Protein AF-A0AAF0J4I4-F1 (afdb_monomer_lite)

Foldseek 3Di:
DDDDDPPPPVVVVCVVVVPDDDDDDDDDDDDDDDPPPDPPPPPPPPPPPPDPPVVVVPVPDDPVVVVVVVVVVVVVVVVVVVVVVVVVVVVVVVVVVVVVVVVVVVVVVVVVVVVVVVVVVVVVVVVVVVVVVVVPPPPPPPPPPCVVVVCLQCLLVVLLVCLVVLVLVVNVVSCVVNVVVLVVCVVVVPPCSVVSNVSSVVSNVVSD

Radius of gyration: 51.0 Å; chains: 1; bounding box: 105×47×128 Å

Sequence (208 aa):
MSPDAADSRADRLRDFYGLHAPQEEQQGQQHDESIAHHAPAAAETTQRAPQLTFAELAATRPLSEIVRLATSLSDEIRELNGDLQSLVYNHHQELVAVAETVGQMRAGIDELNESRNSLGSSFAAIEELRGSLDAIPERSQSDTEWSDVYPVVALPATLAELAEKKKGEELESTWHTFRPVLEAWDASGVRGASDILNSCRTVIDTSA

pLDDT: mean 77.1, std 18.08, range [29.22, 97.5]

Structure (mmCIF, N/CA/C/O backbone):
data_AF-A0AAF0J4I4-F1
#
_entry.id   AF-A0AAF0J4I4-F1
#
loop_
_atom_site.group_PDB
_atom_site.id
_atom_site.type_symbol
_atom_site.label_atom_id
_atom_site.label_alt_id
_atom_site.label_comp_id
_atom_site.label_asym_id
_atom_site.label_entity_id
_atom_site.label_seq_id
_atom_site.pdbx_PDB_ins_code
_atom_site.Cartn_x
_atom_site.Cartn_y
_atom_site.Cartn_z
_atom_site.occupancy
_atom_site.B_iso_or_equiv
_atom_site.auth_seq_id
_atom_site.auth_comp_id
_atom_site.auth_asym_id
_atom_site.auth_atom_id
_atom_site.pdbx_PDB_model_num
ATOM 1 N N . MET A 1 1 ? -47.203 -23.401 -8.899 1.00 36.91 1 MET A N 1
ATOM 2 C CA . MET A 1 1 ? -45.781 -23.795 -8.884 1.00 36.91 1 MET A CA 1
ATOM 3 C C . MET A 1 1 ? -44.950 -22.528 -8.813 1.00 36.91 1 MET A C 1
ATOM 5 O O . MET A 1 1 ? -44.886 -21.792 -9.784 1.00 36.91 1 MET A O 1
ATOM 9 N N . SER A 1 2 ? -44.407 -22.262 -7.633 1.00 49.00 2 SER A N 1
ATOM 10 C CA . SER A 1 2 ? -43.343 -21.295 -7.328 1.00 49.00 2 SER A CA 1
ATOM 11 C C . SER A 1 2 ? -42.472 -22.015 -6.292 1.00 49.00 2 SER A C 1
ATOM 13 O O . SER A 1 2 ? -43.058 -22.782 -5.515 1.00 49.00 2 SER A O 1
ATOM 15 N N . PRO A 1 3 ? -41.135 -21.863 -6.282 1.00 50.72 3 PRO A N 1
ATOM 16 C CA . PRO A 1 3 ? -40.523 -20.593 -5.859 1.00 50.72 3 PRO A CA 1
ATOM 17 C C . PRO A 1 3 ? -39.156 -20.272 -6.513 1.00 50.72 3 PRO A C 1
ATOM 19 O O . PRO A 1 3 ? -38.305 -21.144 -6.592 1.00 50.72 3 PRO A O 1
ATOM 22 N N . ASP A 1 4 ? -38.901 -19.020 -6.912 1.00 45.34 4 ASP A N 1
ATOM 23 C CA . ASP A 1 4 ? -37.533 -18.565 -7.241 1.00 45.34 4 ASP A CA 1
ATOM 24 C C . ASP A 1 4 ? -37.395 -17.035 -7.108 1.00 45.34 4 ASP A C 1
ATOM 26 O O . ASP A 1 4 ? -37.482 -16.281 -8.073 1.00 45.34 4 ASP A O 1
ATOM 30 N N . ALA A 1 5 ? -37.328 -16.542 -5.869 1.00 50.91 5 ALA A N 1
ATOM 31 C CA . ALA A 1 5 ? -37.133 -15.111 -5.587 1.00 50.91 5 ALA A CA 1
ATOM 32 C C . ALA A 1 5 ? -36.403 -14.848 -4.254 1.00 50.91 5 ALA A C 1
ATOM 34 O O . ALA A 1 5 ? -36.444 -13.731 -3.736 1.00 50.91 5 ALA A O 1
ATOM 35 N N . ALA A 1 6 ? -35.766 -15.869 -3.668 1.00 51.47 6 ALA A N 1
ATOM 36 C CA . ALA A 1 6 ? -35.139 -15.786 -2.346 1.00 51.47 6 ALA A CA 1
ATOM 37 C C . ALA A 1 6 ? -33.603 -15.650 -2.379 1.00 51.47 6 ALA A C 1
ATOM 39 O O . ALA A 1 6 ? -33.021 -15.352 -1.340 1.00 51.47 6 ALA A O 1
ATOM 40 N N . ASP A 1 7 ? -32.960 -15.761 -3.546 1.00 59.12 7 ASP A N 1
ATOM 41 C CA . ASP A 1 7 ? -31.490 -15.695 -3.670 1.00 59.12 7 ASP A CA 1
ATOM 42 C C . ASP A 1 7 ? -30.899 -14.271 -3.740 1.00 59.12 7 ASP A C 1
ATOM 44 O O . ASP A 1 7 ? -29.691 -14.088 -3.786 1.00 59.12 7 ASP A O 1
ATOM 48 N N . SER A 1 8 ? -31.694 -13.195 -3.703 1.00 69.56 8 SER A N 1
ATOM 49 C CA . SER A 1 8 ? -31.183 -11.875 -4.141 1.00 69.56 8 SER A CA 1
ATOM 50 C C . SER A 1 8 ? -30.791 -10.864 -3.048 1.00 69.56 8 SER A C 1
ATOM 52 O O . SER A 1 8 ? -30.468 -9.717 -3.360 1.00 69.56 8 SER A O 1
ATOM 54 N N . ARG A 1 9 ? -30.796 -11.220 -1.758 1.00 70.06 9 ARG A N 1
ATOM 55 C CA . ARG A 1 9 ? -30.409 -10.262 -0.691 1.00 70.06 9 ARG A CA 1
ATOM 56 C C . ARG A 1 9 ? -29.277 -10.744 0.197 1.00 70.06 9 ARG A C 1
ATOM 58 O O . ARG A 1 9 ? -28.425 -9.939 0.556 1.00 70.06 9 ARG A O 1
ATOM 65 N N . ALA A 1 10 ? -29.263 -12.029 0.531 1.00 72.25 10 ALA A N 1
ATOM 66 C CA . ALA A 1 10 ? -28.183 -12.609 1.314 1.00 72.25 10 ALA A CA 1
ATOM 67 C C . ALA A 1 10 ? -26.867 -12.602 0.520 1.00 72.25 10 ALA A C 1
ATOM 69 O O . ALA A 1 10 ? -25.855 -12.167 1.060 1.00 72.25 10 ALA A O 1
ATOM 70 N N . ASP A 1 11 ? -26.901 -12.958 -0.766 1.00 77.94 11 ASP A N 1
ATOM 71 C CA . ASP A 1 11 ? -25.700 -12.972 -1.612 1.00 77.94 11 ASP A CA 1
ATOM 72 C C . ASP A 1 11 ? -25.145 -11.575 -1.884 1.00 77.94 11 ASP A C 1
ATOM 74 O O . ASP A 1 11 ? -23.958 -11.348 -1.713 1.00 77.94 11 ASP A O 1
ATOM 78 N N . ARG A 1 12 ? -26.000 -10.576 -2.129 1.00 77.19 12 ARG A N 1
ATOM 79 C CA . ARG A 1 12 ? -25.537 -9.184 -2.292 1.00 77.19 12 ARG A CA 1
ATOM 80 C C . ARG A 1 12 ? -24.848 -8.629 -1.048 1.00 77.19 12 ARG A C 1
ATOM 82 O O . ARG A 1 12 ? -23.948 -7.804 -1.159 1.00 77.19 12 ARG A O 1
ATOM 89 N N . LEU A 1 13 ? -25.300 -9.043 0.137 1.00 79.25 13 LEU A N 1
ATOM 90 C CA . LEU A 1 13 ? -24.643 -8.669 1.387 1.00 79.25 13 LEU A CA 1
ATOM 91 C C . LEU A 1 13 ? -23.312 -9.412 1.537 1.00 79.25 13 LEU A C 1
ATOM 93 O O . LEU A 1 13 ? -22.336 -8.808 1.963 1.00 79.25 13 LEU A O 1
ATOM 97 N N . ARG A 1 14 ? -23.239 -10.685 1.140 1.00 78.12 14 ARG A N 1
ATOM 98 C CA . ARG A 1 14 ? -21.990 -11.464 1.146 1.00 78.12 14 ARG A CA 1
ATOM 99 C C . ARG A 1 14 ? -20.946 -10.879 0.199 1.00 78.12 14 ARG A C 1
ATOM 101 O O . ARG A 1 14 ? -19.808 -10.706 0.625 1.00 78.12 14 ARG A O 1
ATOM 108 N N . ASP A 1 15 ? -21.354 -10.476 -1.000 1.00 79.69 15 ASP A N 1
ATOM 109 C CA . ASP A 1 15 ? -20.492 -9.813 -1.981 1.00 79.69 15 ASP A CA 1
ATOM 110 C C . ASP A 1 15 ? -20.004 -8.450 -1.467 1.00 79.69 15 ASP A C 1
ATOM 112 O O . ASP A 1 15 ? -18.828 -8.116 -1.596 1.00 79.69 15 ASP A O 1
ATOM 116 N N . PHE A 1 16 ? -20.879 -7.675 -0.810 1.00 76.94 16 PHE A N 1
ATOM 117 C CA . PHE A 1 16 ? -20.519 -6.375 -0.228 1.00 76.94 16 PHE A CA 1
ATOM 118 C C . PHE A 1 16 ? -19.465 -6.489 0.884 1.00 76.94 16 PHE A C 1
ATOM 120 O O . PHE A 1 16 ? -18.628 -5.600 1.033 1.00 76.94 16 PHE A O 1
ATOM 127 N N . TYR A 1 17 ? -19.490 -7.580 1.652 1.00 81.88 17 TYR A N 1
ATOM 128 C CA . TYR A 1 17 ? -18.521 -7.851 2.717 1.00 81.88 17 TYR A CA 1
ATOM 129 C C . TYR A 1 17 ? -17.364 -8.769 2.279 1.00 81.88 17 TYR A C 1
ATOM 131 O O . TYR A 1 17 ? -16.539 -9.131 3.116 1.00 81.88 17 TYR A O 1
ATOM 139 N N . GLY A 1 18 ? -17.279 -9.146 0.995 1.00 71.81 18 GLY A N 1
ATOM 140 C CA . GLY A 1 18 ? -16.214 -10.006 0.462 1.00 71.81 18 GLY A CA 1
ATOM 141 C C . GLY A 1 18 ? -16.197 -11.429 1.036 1.00 71.81 18 GLY A C 1
ATOM 142 O O . GLY A 1 18 ? -15.168 -12.101 0.993 1.00 71.81 18 GLY A O 1
ATOM 143 N N . LEU A 1 19 ? -17.318 -11.897 1.590 1.00 74.25 19 LEU A N 1
ATOM 144 C CA . LEU A 1 19 ? -17.449 -13.208 2.227 1.00 74.25 19 LEU A CA 1
ATOM 145 C C . LEU A 1 19 ? -17.854 -14.266 1.193 1.00 74.25 19 LEU A C 1
ATOM 147 O O . LEU A 1 19 ? -18.933 -14.855 1.283 1.00 74.25 19 LEU A O 1
ATOM 151 N N . HIS A 1 20 ? -17.004 -14.516 0.197 1.00 63.94 20 HIS A N 1
ATOM 152 C CA . HIS A 1 20 ? -17.161 -15.722 -0.613 1.00 63.94 20 HIS A CA 1
ATOM 153 C C . HIS A 1 20 ? -16.716 -16.929 0.215 1.00 63.94 20 HIS A C 1
ATOM 155 O O . HIS A 1 20 ? -15.573 -17.008 0.662 1.00 63.94 20 HIS A O 1
ATOM 161 N N . ALA A 1 21 ? -17.632 -17.872 0.436 1.00 56.66 21 ALA A N 1
ATOM 162 C CA . ALA A 1 21 ? -17.268 -19.174 0.971 1.00 56.66 21 ALA A CA 1
ATOM 163 C C . ALA A 1 21 ? -16.338 -19.864 -0.045 1.00 56.66 21 ALA A C 1
ATOM 165 O O . ALA A 1 21 ? -16.720 -19.967 -1.215 1.00 56.66 21 ALA A O 1
ATOM 166 N N . PRO A 1 22 ? -15.137 -20.322 0.352 1.00 42.28 22 PRO A N 1
ATOM 167 C CA . PRO A 1 22 ? -14.299 -21.104 -0.540 1.00 42.28 22 PRO A CA 1
ATOM 168 C C . PRO A 1 22 ? -15.033 -22.410 -0.849 1.00 42.28 22 PRO A C 1
ATOM 170 O O . PRO A 1 22 ? -15.378 -23.171 0.056 1.00 42.28 22 PRO A O 1
ATOM 173 N N . GLN A 1 23 ? -15.313 -22.640 -2.133 1.00 41.66 23 GLN A N 1
ATOM 174 C CA . GLN A 1 23 ? -15.718 -23.956 -2.606 1.00 41.66 23 GLN A CA 1
ATOM 175 C C . GLN A 1 23 ? -14.624 -24.964 -2.245 1.00 41.66 23 GLN A C 1
ATOM 177 O O . GLN A 1 23 ? -13.433 -24.675 -2.335 1.00 41.66 23 GLN A O 1
ATOM 182 N N . GLU A 1 24 ? -15.066 -26.133 -1.801 1.00 41.06 24 GLU A N 1
ATOM 183 C CA . GLU A 1 24 ? -14.243 -27.276 -1.437 1.00 41.06 24 GLU A CA 1
ATOM 184 C C . GLU A 1 24 ? -13.299 -27.672 -2.585 1.00 41.06 24 GLU A C 1
ATOM 186 O O . GLU A 1 24 ? -13.699 -28.358 -3.521 1.00 41.06 24 GLU A O 1
ATOM 191 N N . GLU A 1 25 ? -12.023 -27.305 -2.475 1.00 34.50 25 GLU A N 1
ATOM 192 C CA . GLU A 1 25 ? -10.926 -28.000 -3.144 1.00 34.50 25 GLU A CA 1
ATOM 193 C C . GLU A 1 25 ? -9.928 -28.476 -2.086 1.00 34.50 25 GLU A C 1
ATOM 195 O O . GLU A 1 25 ? -9.288 -27.710 -1.365 1.00 34.50 25 GLU A O 1
ATOM 200 N N . GLN A 1 26 ? -9.844 -29.797 -1.956 1.00 39.91 26 GLN A N 1
ATOM 201 C CA . GLN A 1 26 ? -8.847 -30.490 -1.157 1.00 39.91 26 GLN A CA 1
ATOM 202 C C . GLN A 1 26 ? -7.473 -30.363 -1.829 1.00 39.91 26 GLN A C 1
ATOM 204 O O . GLN A 1 26 ? -7.297 -30.913 -2.912 1.00 39.91 26 GLN A O 1
ATOM 209 N N . GLN A 1 27 ? -6.500 -29.735 -1.156 1.00 32.47 27 GLN A N 1
ATOM 210 C CA . GLN A 1 27 ? -5.144 -30.259 -0.873 1.00 32.47 27 GLN A CA 1
ATOM 211 C C . GLN A 1 27 ? -4.183 -29.143 -0.412 1.00 32.47 27 GLN A C 1
ATOM 213 O O . GLN A 1 27 ? -4.029 -28.135 -1.087 1.00 32.47 27 GLN A O 1
ATOM 218 N N . GLY A 1 28 ? -3.454 -29.394 0.687 1.00 29.22 28 GLY A N 1
ATOM 219 C CA . GLY A 1 28 ? -2.121 -28.807 0.909 1.00 29.22 28 GLY A CA 1
ATOM 220 C C . GLY A 1 28 ? -1.961 -27.753 2.013 1.00 29.22 28 GLY A C 1
ATOM 221 O O . GLY A 1 28 ? -1.810 -26.579 1.727 1.00 29.22 28 GLY A O 1
ATOM 222 N N . GLN A 1 29 ? -1.914 -28.218 3.265 1.00 36.19 29 GLN A N 1
ATOM 223 C CA . GLN A 1 29 ? -0.993 -27.800 4.342 1.00 36.19 29 GLN A CA 1
ATOM 224 C C . GLN A 1 29 ? -0.641 -26.309 4.589 1.00 36.19 29 GLN A C 1
ATOM 226 O O . GLN A 1 29 ? 0.182 -25.718 3.904 1.00 36.19 29 GLN A O 1
ATOM 231 N N . GLN A 1 30 ? -1.122 -25.853 5.758 1.00 42.22 30 GLN A N 1
ATOM 232 C CA . GLN A 1 30 ? -0.376 -25.211 6.861 1.00 42.22 30 GLN A CA 1
ATOM 233 C C . GLN A 1 30 ? 0.292 -23.851 6.616 1.00 42.22 30 GLN A C 1
ATOM 235 O O . GLN A 1 30 ? 1.348 -23.804 6.015 1.00 42.22 30 GLN A O 1
ATOM 240 N N . HIS A 1 31 ? -0.274 -22.797 7.221 1.00 35.22 31 HIS A N 1
ATOM 241 C CA . HIS A 1 31 ? 0.389 -21.749 8.029 1.00 35.22 31 HIS A CA 1
ATOM 242 C C . HIS A 1 31 ? -0.748 -20.956 8.734 1.00 35.22 31 HIS A C 1
ATOM 244 O O . HIS A 1 31 ? -1.548 -20.307 8.069 1.00 35.22 31 HIS A O 1
ATOM 250 N N . ASP A 1 32 ? -1.072 -21.293 9.990 1.00 32.94 32 ASP A N 1
ATOM 251 C CA . ASP A 1 32 ? -0.672 -20.553 11.213 1.00 32.94 32 ASP A CA 1
ATOM 252 C C . ASP A 1 32 ? -1.435 -19.209 11.339 1.00 32.94 32 ASP A C 1
ATOM 254 O O . ASP A 1 32 ? -1.080 -18.212 10.722 1.00 32.94 32 ASP A O 1
ATOM 258 N N . GLU A 1 33 ? -2.680 -19.188 11.827 1.00 46.53 33 GLU A N 1
ATOM 259 C CA . GLU A 1 33 ? -3.096 -19.215 13.247 1.00 46.53 33 GLU A CA 1
ATOM 260 C C . GLU A 1 33 ? -2.686 -17.955 14.043 1.00 46.53 33 GLU A C 1
ATOM 262 O O . GLU A 1 33 ? -1.791 -17.994 14.872 1.00 46.53 33 GLU A O 1
ATOM 267 N N . SER A 1 34 ? -3.372 -16.818 13.822 1.00 47.22 34 SER A N 1
ATOM 268 C CA . SER A 1 34 ? -3.529 -15.763 14.851 1.00 47.22 34 SER A CA 1
ATOM 269 C C . SER A 1 34 ? -4.597 -14.711 14.497 1.00 47.22 34 SER A C 1
ATOM 271 O O . SER A 1 34 ? -4.307 -13.526 14.410 1.00 47.22 34 SER A O 1
ATOM 273 N N . ILE A 1 35 ? -5.856 -15.113 14.285 1.00 46.75 35 ILE A N 1
ATOM 274 C CA . ILE A 1 35 ? -7.017 -14.215 14.496 1.00 46.75 35 ILE A CA 1
ATOM 275 C C . ILE A 1 35 ? -8.126 -15.041 15.157 1.00 46.75 35 ILE A C 1
ATOM 277 O O . ILE A 1 35 ? -9.177 -15.315 14.589 1.00 46.75 35 ILE A O 1
ATOM 281 N N . ALA A 1 36 ? -7.845 -15.518 16.367 1.00 41.53 36 ALA A N 1
ATOM 282 C CA . ALA A 1 36 ? -8.803 -16.230 17.207 1.00 41.53 36 ALA A CA 1
ATOM 283 C C . ALA A 1 36 ? -8.730 -15.719 18.652 1.00 41.53 36 ALA A C 1
ATOM 285 O O . ALA A 1 36 ? -8.675 -16.492 19.599 1.00 41.53 36 ALA A O 1
ATOM 286 N N . HIS A 1 37 ? -8.739 -14.399 18.841 1.00 48.16 37 HIS A N 1
ATOM 287 C CA . HIS A 1 37 ? -9.028 -13.813 20.146 1.00 48.16 37 HIS A CA 1
ATOM 288 C C . HIS A 1 37 ? -10.033 -12.676 19.973 1.00 48.16 37 HIS A C 1
ATOM 290 O O . HIS A 1 37 ? -9.791 -11.751 19.206 1.00 48.16 37 HIS A O 1
ATOM 296 N N . HIS A 1 38 ? -11.133 -12.769 20.726 1.00 45.81 38 HIS A N 1
ATOM 297 C CA . HIS A 1 38 ? -12.317 -11.895 20.755 1.00 45.81 38 HIS A CA 1
ATOM 298 C C . HIS A 1 38 ? -13.496 -12.293 19.857 1.00 45.81 38 HIS A C 1
ATOM 300 O O . HIS A 1 38 ? -14.237 -11.447 19.370 1.00 45.81 38 HIS A O 1
ATOM 306 N N . ALA A 1 39 ? -13.784 -13.592 19.756 1.00 40.28 39 ALA A N 1
ATOM 307 C CA . ALA A 1 39 ? -15.191 -13.979 19.839 1.00 40.28 39 ALA A CA 1
ATOM 308 C C . ALA A 1 39 ? -15.597 -13.804 21.314 1.00 40.28 39 ALA A C 1
ATOM 310 O O . ALA A 1 39 ? -14.993 -14.475 22.158 1.00 40.28 39 ALA A O 1
ATOM 311 N N . PRO A 1 40 ? -16.533 -12.902 21.678 1.00 46.12 40 PRO A N 1
ATOM 312 C CA . PRO A 1 40 ? -17.052 -12.906 23.032 1.00 46.12 40 PRO A CA 1
ATOM 313 C C . PRO A 1 40 ? -17.680 -14.281 23.223 1.00 46.12 40 PRO A C 1
ATOM 315 O O . PRO A 1 40 ? -18.577 -14.683 22.476 1.00 46.12 40 PRO A O 1
ATOM 318 N N . ALA A 1 41 ? -17.119 -15.029 24.171 1.00 43.91 41 ALA A N 1
ATOM 319 C CA . ALA A 1 41 ? -17.688 -16.267 24.651 1.00 43.91 41 ALA A CA 1
ATOM 320 C C . ALA A 1 41 ? -19.193 -16.059 24.819 1.00 43.91 41 ALA A C 1
ATOM 322 O O . ALA A 1 41 ? -19.625 -15.015 25.312 1.00 43.91 41 ALA A O 1
ATOM 323 N N . ALA A 1 42 ? -19.943 -17.032 24.302 1.00 44.94 42 ALA A N 1
ATOM 324 C CA . ALA A 1 42 ? -21.385 -17.151 24.381 1.00 44.94 42 ALA A CA 1
ATOM 325 C C . ALA A 1 42 ? -21.944 -16.357 25.558 1.00 44.94 42 ALA A C 1
ATOM 327 O O . ALA A 1 42 ? -21.573 -16.613 26.700 1.00 44.94 42 ALA A O 1
ATOM 328 N N . ALA A 1 43 ? -22.811 -15.393 25.246 1.00 49.84 43 ALA A N 1
ATOM 329 C CA . ALA A 1 43 ? -23.593 -14.670 26.221 1.00 49.84 43 ALA A CA 1
ATOM 330 C C . ALA A 1 43 ? -24.134 -15.662 27.257 1.00 49.84 43 ALA A C 1
ATOM 332 O O . ALA A 1 43 ? -25.105 -16.382 27.006 1.00 49.84 43 ALA A O 1
ATOM 333 N N . GLU A 1 44 ? -23.512 -15.678 28.433 1.00 49.97 44 GLU A N 1
ATOM 334 C CA . GLU A 1 44 ? -24.199 -16.004 29.661 1.00 49.97 44 GLU A CA 1
ATOM 335 C C . GLU A 1 44 ? -25.284 -14.941 29.768 1.00 49.97 44 GLU A C 1
ATOM 337 O O . GLU A 1 44 ? -25.097 -13.863 30.329 1.00 49.97 44 GLU A O 1
ATOM 342 N N . THR A 1 45 ? -26.426 -15.206 29.130 1.00 52.50 45 THR A N 1
ATOM 343 C CA . THR A 1 45 ? -27.658 -14.532 29.485 1.00 52.50 45 THR A CA 1
ATOM 344 C C . THR A 1 45 ? -27.804 -14.862 30.959 1.00 52.50 45 THR A C 1
ATOM 346 O O . THR A 1 45 ? -28.101 -15.998 31.330 1.00 52.50 45 THR A O 1
ATOM 349 N N . THR A 1 46 ? -27.436 -13.912 31.817 1.00 53.53 46 THR A N 1
ATOM 350 C CA . THR A 1 46 ? -27.595 -14.047 33.254 1.00 53.53 46 THR A CA 1
ATOM 351 C C . THR A 1 46 ? -29.040 -14.461 33.437 1.00 53.53 46 THR A C 1
ATOM 353 O O . THR A 1 46 ? -29.951 -13.710 33.075 1.00 53.53 46 THR A O 1
ATOM 356 N N . GLN A 1 47 ? -29.260 -15.700 33.878 1.00 53.91 47 GLN A N 1
ATOM 357 C CA . GLN A 1 47 ? -30.570 -16.160 34.293 1.00 53.91 47 GLN A CA 1
ATOM 358 C C . GLN A 1 47 ? -31.035 -15.142 35.322 1.00 53.91 47 GLN A C 1
ATOM 360 O O . GLN A 1 47 ? -30.541 -15.105 36.449 1.00 53.91 47 GLN A O 1
ATOM 365 N N . ARG A 1 48 ? -31.916 -14.233 34.901 1.00 51.84 48 ARG A N 1
ATOM 366 C CA . ARG A 1 48 ? -32.449 -13.217 35.787 1.00 51.84 48 ARG A CA 1
ATOM 367 C C . ARG A 1 48 ? -33.350 -13.962 36.749 1.00 51.84 48 ARG A C 1
ATOM 369 O O . ARG A 1 48 ? -34.456 -14.350 36.379 1.00 51.84 48 ARG A O 1
ATOM 376 N N . ALA A 1 49 ? -32.835 -14.223 37.947 1.00 55.16 49 ALA A N 1
ATOM 377 C CA . ALA A 1 49 ? -33.614 -14.808 39.022 1.00 55.16 49 ALA A CA 1
ATOM 378 C C . ALA A 1 49 ? -34.938 -14.031 39.158 1.00 55.16 49 ALA A C 1
ATOM 380 O O . ALA A 1 49 ? -34.945 -12.810 38.943 1.00 55.16 49 ALA A O 1
ATOM 381 N N . PRO A 1 50 ? -36.059 -14.704 39.474 1.00 60.28 50 PRO A N 1
ATOM 382 C CA . PRO A 1 50 ? -37.323 -14.023 39.711 1.00 60.28 50 PRO A CA 1
ATOM 383 C C . PRO A 1 50 ? -37.116 -13.026 40.853 1.00 60.28 50 PRO A C 1
ATOM 385 O O . PRO A 1 50 ? -36.907 -13.403 42.003 1.00 60.28 50 PRO A O 1
ATOM 388 N N . GLN A 1 51 ? -37.095 -11.741 40.508 1.00 65.69 51 GLN A N 1
ATOM 389 C CA . GLN A 1 51 ? -36.959 -10.658 41.473 1.00 65.69 51 GLN A CA 1
ATOM 390 C C . GLN A 1 51 ? -38.211 -10.709 42.355 1.00 65.69 51 GLN A C 1
ATOM 392 O O . GLN A 1 51 ? -39.317 -10.592 41.820 1.00 65.69 51 GLN A O 1
ATOM 397 N N . LEU A 1 52 ? -38.059 -10.904 43.673 1.00 66.06 52 LEU A N 1
ATOM 398 C CA . LEU A 1 52 ? -39.183 -10.760 44.603 1.00 66.06 52 LEU A CA 1
ATOM 399 C C . LEU A 1 52 ? -39.862 -9.419 44.324 1.00 66.06 52 LEU A C 1
ATOM 401 O O . LEU A 1 52 ? -39.194 -8.388 44.176 1.00 66.06 52 LEU A O 1
ATOM 405 N N . THR A 1 53 ? -41.187 -9.426 44.242 1.00 77.00 53 THR A N 1
ATOM 406 C CA . THR A 1 53 ? -41.913 -8.182 43.998 1.00 77.00 53 THR A CA 1
ATOM 407 C C . THR A 1 53 ? -41.699 -7.239 45.184 1.00 77.00 53 THR A C 1
ATOM 409 O O . THR A 1 53 ? -41.609 -7.672 46.334 1.00 77.00 53 THR A O 1
ATOM 412 N N . PHE A 1 54 ? -41.611 -5.929 44.933 1.00 77.25 54 PHE A N 1
ATOM 413 C CA . PHE A 1 54 ? -41.415 -4.933 45.997 1.00 77.25 54 PHE A CA 1
ATOM 414 C C . PHE A 1 54 ? -42.451 -5.079 47.129 1.00 77.25 54 PHE A C 1
ATOM 416 O O . PHE A 1 54 ? -42.133 -4.868 48.296 1.00 77.25 54 PHE A O 1
ATOM 423 N N . ALA A 1 55 ? -43.669 -5.512 46.787 1.00 76.19 55 ALA A N 1
ATOM 424 C CA . ALA A 1 55 ? -44.737 -5.803 47.736 1.00 76.19 55 ALA A CA 1
ATOM 425 C C . ALA A 1 55 ? -44.395 -6.954 48.706 1.00 76.19 55 ALA A C 1
ATOM 427 O O . ALA A 1 55 ? -44.646 -6.830 49.902 1.00 76.19 55 ALA A O 1
ATOM 428 N N . GLU A 1 56 ? -43.782 -8.043 48.232 1.00 77.94 56 GLU A N 1
ATOM 429 C CA . GLU A 1 56 ? -43.344 -9.153 49.093 1.00 77.94 56 GLU A CA 1
ATOM 430 C C . GLU A 1 56 ? -42.145 -8.766 49.968 1.00 77.94 56 GLU A C 1
ATOM 432 O O . GLU A 1 56 ? -42.073 -9.156 51.134 1.00 77.94 56 GLU A O 1
ATOM 437 N N . LEU A 1 57 ? -41.226 -7.951 49.443 1.00 73.88 57 LEU A N 1
ATOM 438 C CA . LEU A 1 57 ? -40.089 -7.417 50.204 1.00 73.88 57 LEU A CA 1
ATOM 439 C C . LEU A 1 57 ? -40.544 -6.470 51.323 1.00 73.88 57 LEU A C 1
ATOM 441 O O . LEU A 1 57 ? -40.040 -6.554 52.442 1.00 73.88 57 LEU A O 1
ATOM 445 N N . ALA A 1 58 ? -41.528 -5.613 51.042 1.00 75.81 58 ALA A N 1
ATOM 446 C CA . ALA A 1 58 ? -42.123 -4.711 52.026 1.00 75.81 58 ALA A CA 1
ATOM 447 C C . ALA A 1 58 ? -42.932 -5.453 53.104 1.00 75.81 58 ALA A C 1
ATOM 449 O O . ALA A 1 58 ? -43.035 -4.971 54.230 1.00 75.81 58 ALA A O 1
ATOM 450 N N . ALA A 1 5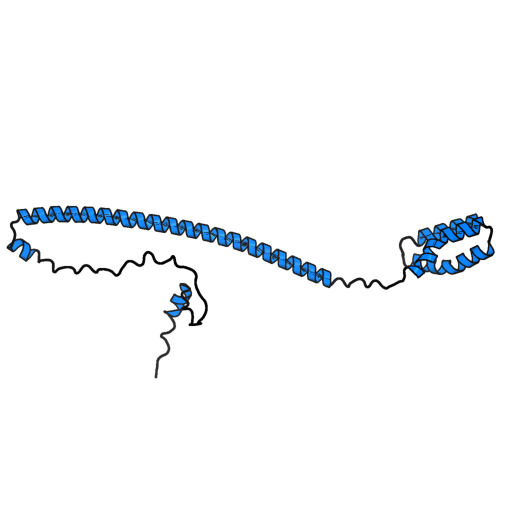9 ? -43.487 -6.625 52.780 1.00 82.19 59 ALA A N 1
ATOM 451 C CA . ALA A 1 59 ? -44.209 -7.463 53.734 1.00 82.19 59 ALA A CA 1
ATOM 452 C C . ALA A 1 59 ? -43.283 -8.300 54.638 1.00 82.19 59 ALA A C 1
ATOM 454 O O . ALA A 1 59 ? -43.673 -8.653 55.749 1.00 82.19 59 ALA A O 1
ATOM 455 N N . THR A 1 60 ? -42.074 -8.633 54.176 1.00 79.62 60 THR A N 1
ATOM 456 C CA . THR A 1 60 ? -41.162 -9.565 54.867 1.00 79.62 60 THR A CA 1
ATOM 457 C C . THR A 1 60 ? -40.022 -8.888 55.626 1.00 79.62 60 THR A C 1
ATOM 459 O O . THR A 1 60 ? -39.495 -9.494 56.561 1.00 79.62 60 THR A O 1
ATOM 462 N N . ARG A 1 61 ? -39.632 -7.655 55.270 1.00 82.56 61 ARG A N 1
ATOM 463 C CA . ARG A 1 61 ? -38.488 -6.954 55.882 1.00 82.56 61 ARG A CA 1
ATOM 464 C C . ARG A 1 61 ? -38.851 -5.599 56.495 1.00 82.56 61 ARG A C 1
ATOM 466 O O . ARG A 1 61 ? -39.713 -4.896 55.972 1.00 82.56 61 ARG A O 1
ATOM 4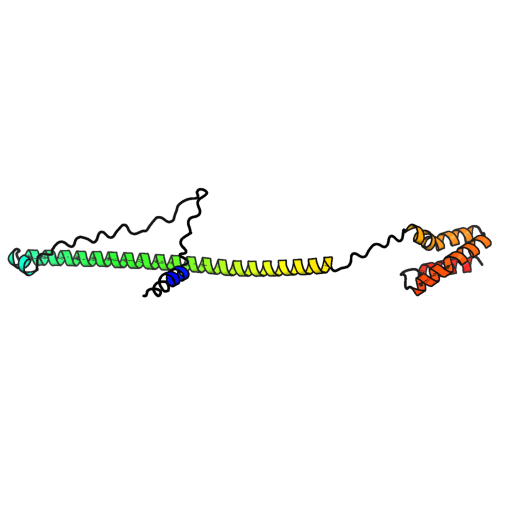73 N N . PRO A 1 62 ? -38.167 -5.184 57.580 1.00 87.31 62 PRO A N 1
ATOM 474 C CA . PRO A 1 62 ? -38.353 -3.860 58.160 1.00 87.31 62 PRO A CA 1
ATOM 475 C C . PRO A 1 62 ? -37.805 -2.762 57.234 1.00 87.31 62 PRO A C 1
ATOM 477 O O . PRO A 1 62 ? -36.806 -2.941 56.536 1.00 87.31 62 PRO A O 1
ATOM 480 N N . LEU A 1 63 ? -38.426 -1.579 57.281 1.00 85.56 63 LEU A N 1
ATOM 481 C CA . LEU A 1 63 ? -38.105 -0.430 56.421 1.00 85.56 63 LEU A CA 1
ATOM 482 C C . LEU A 1 63 ? -36.615 -0.036 56.443 1.00 85.56 63 LEU A C 1
ATOM 484 O O . LEU A 1 63 ? -36.062 0.351 55.416 1.00 85.56 63 LEU A O 1
ATOM 488 N N . SER A 1 64 ? -35.948 -0.154 57.593 1.00 86.75 64 SER A N 1
ATOM 489 C CA . SER A 1 64 ? -34.529 0.185 57.750 1.00 86.75 64 SER A CA 1
ATOM 490 C C . SER A 1 64 ? -33.596 -0.707 56.925 1.00 86.75 64 SER A C 1
ATOM 492 O O . SER A 1 64 ? -32.581 -0.223 56.425 1.00 86.75 64 SER A O 1
ATOM 494 N N . GLU A 1 65 ? -33.931 -1.986 56.747 1.00 87.31 65 GLU A N 1
ATOM 495 C CA . GLU A 1 65 ? -33.166 -2.900 55.893 1.00 87.31 65 GLU A CA 1
ATOM 496 C C . GLU A 1 65 ? -33.395 -2.606 54.414 1.00 87.31 65 GLU A C 1
ATOM 498 O O . GLU A 1 65 ? -32.443 -2.608 53.638 1.00 87.31 65 GLU A O 1
ATOM 503 N N . ILE A 1 66 ? -34.635 -2.290 54.032 1.00 88.19 66 ILE A N 1
ATOM 504 C CA . ILE A 1 66 ? -34.979 -1.944 52.648 1.00 88.19 66 ILE A CA 1
ATOM 505 C C . ILE A 1 66 ? -34.239 -0.675 52.218 1.00 88.19 66 ILE A C 1
ATOM 507 O O . ILE A 1 66 ? -33.667 -0.643 51.133 1.00 88.19 66 ILE A O 1
ATOM 511 N N . VAL A 1 67 ? -34.191 0.347 53.078 1.00 90.38 67 VAL A N 1
ATOM 512 C CA . VAL A 1 67 ? -33.460 1.589 52.786 1.00 90.38 67 VAL A CA 1
ATOM 513 C C . VAL A 1 67 ? -31.958 1.330 52.656 1.00 90.38 67 VAL A C 1
ATOM 515 O O . VAL A 1 67 ? -31.353 1.823 51.711 1.00 90.38 67 VAL A O 1
ATOM 518 N N . ARG A 1 68 ? -31.357 0.521 53.541 1.00 91.81 68 ARG A N 1
ATOM 519 C CA . ARG A 1 68 ? -29.928 0.158 53.445 1.00 91.81 68 ARG A CA 1
ATOM 520 C C . ARG A 1 68 ? -29.601 -0.623 52.173 1.00 91.81 68 ARG A C 1
ATOM 522 O O . ARG A 1 68 ? -28.570 -0.378 51.550 1.00 91.81 68 ARG A O 1
ATOM 529 N N . LEU A 1 69 ? -30.474 -1.551 51.786 1.00 89.69 69 LEU A N 1
ATOM 530 C CA . LEU A 1 69 ? -30.324 -2.312 50.549 1.00 89.69 69 LEU A CA 1
ATOM 531 C C . LEU A 1 69 ? -30.455 -1.379 49.340 1.00 89.69 69 LEU A C 1
ATOM 533 O O . LEU A 1 69 ? -29.619 -1.427 48.448 1.00 89.69 69 LEU A O 1
ATOM 537 N N . ALA A 1 70 ? -31.431 -0.468 49.347 1.00 88.19 70 ALA A N 1
ATOM 538 C CA . ALA A 1 70 ? -31.604 0.520 48.286 1.00 88.19 70 ALA A CA 1
ATOM 539 C C . ALA A 1 70 ? -30.396 1.460 48.151 1.00 88.19 70 ALA A C 1
ATOM 541 O O . ALA A 1 70 ? -29.990 1.754 47.030 1.00 88.19 70 ALA A O 1
ATOM 542 N N . THR A 1 71 ? -29.793 1.903 49.260 1.00 93.88 71 THR A N 1
ATOM 543 C CA . THR A 1 71 ? -28.566 2.712 49.206 1.00 93.88 71 THR A CA 1
ATOM 544 C C . THR A 1 71 ? -27.391 1.906 48.664 1.00 93.88 71 THR A C 1
ATOM 546 O O . THR A 1 71 ? -26.737 2.368 47.740 1.00 93.88 71 THR A O 1
ATOM 549 N N . SER A 1 72 ? -27.189 0.672 49.142 1.00 94.81 72 SER A N 1
ATOM 550 C CA . SER A 1 72 ? -26.117 -0.208 48.653 1.00 94.81 72 SER A CA 1
ATOM 551 C C . SER A 1 72 ? -26.251 -0.498 47.159 1.00 94.81 72 SER A C 1
ATOM 553 O O . SER A 1 72 ? -25.276 -0.428 46.423 1.00 94.81 72 SER A O 1
ATOM 555 N N . LEU A 1 73 ? -27.468 -0.792 46.701 1.00 93.38 73 LEU A N 1
ATOM 556 C CA . LEU A 1 73 ? -27.748 -1.087 45.300 1.00 93.38 73 LEU A CA 1
ATOM 557 C C . LEU A 1 73 ? -27.635 0.179 44.439 1.00 93.38 73 LEU A C 1
ATOM 559 O O . LEU A 1 73 ? -27.216 0.110 43.291 1.00 93.38 73 LEU A O 1
ATOM 563 N N . SER A 1 74 ? -27.958 1.354 44.988 1.00 94.94 74 SER A N 1
ATOM 564 C CA . SER A 1 74 ? -27.706 2.628 44.309 1.00 94.94 74 SER A CA 1
ATOM 565 C C . SER A 1 74 ? -26.214 2.926 44.161 1.00 94.94 74 SER A C 1
ATOM 567 O O . SER A 1 74 ? -25.840 3.556 43.171 1.00 94.94 74 SER A O 1
ATOM 569 N N . ASP A 1 75 ? -25.384 2.526 45.123 1.00 96.25 75 ASP A N 1
ATOM 570 C CA . ASP A 1 75 ? -23.931 2.675 45.035 1.00 96.25 75 ASP A CA 1
ATOM 571 C C . ASP A 1 75 ? -23.354 1.691 44.007 1.00 96.25 75 ASP A C 1
ATOM 573 O O . ASP A 1 75 ? -22.615 2.110 43.120 1.00 96.25 75 ASP A O 1
ATOM 577 N N . GLU A 1 76 ? -23.804 0.434 44.018 1.00 96.19 76 GLU A N 1
ATOM 578 C CA . GLU A 1 76 ? -23.425 -0.587 43.030 1.00 96.19 76 GLU A CA 1
ATOM 579 C C . GLU A 1 76 ? -23.846 -0.199 41.600 1.00 96.19 76 GLU A C 1
ATOM 581 O O . GLU A 1 76 ? -23.070 -0.338 40.659 1.00 96.19 76 GLU A O 1
ATOM 586 N N . ILE A 1 77 ? -25.043 0.381 41.414 1.00 95.19 77 ILE A N 1
ATOM 587 C CA . ILE A 1 77 ? -25.470 0.923 40.111 1.00 95.19 77 ILE A CA 1
ATOM 588 C C . ILE A 1 77 ? -24.532 2.045 39.647 1.00 95.19 77 ILE A C 1
ATOM 590 O O . ILE A 1 77 ? -24.245 2.150 38.454 1.00 95.19 77 ILE A O 1
ATOM 594 N N . ARG A 1 78 ? -24.080 2.913 40.559 1.00 95.62 78 ARG A N 1
ATOM 595 C CA . ARG A 1 78 ? -23.167 4.013 40.212 1.00 95.62 78 ARG A CA 1
ATOM 596 C C . ARG A 1 78 ? -21.782 3.498 39.848 1.00 95.62 78 ARG A C 1
ATOM 598 O O . ARG A 1 78 ? -21.218 4.001 38.880 1.00 95.62 78 ARG A O 1
ATOM 605 N N . GLU A 1 79 ? -21.274 2.518 40.586 1.00 96.62 79 GLU A N 1
ATOM 606 C CA . GLU A 1 79 ? -20.010 1.838 40.296 1.00 96.62 79 GLU A CA 1
ATOM 607 C C . GLU A 1 79 ? -20.071 1.151 38.928 1.00 96.62 79 GLU A C 1
ATOM 609 O O . GLU A 1 79 ? -19.287 1.488 38.044 1.00 96.62 79 GLU A O 1
ATOM 614 N N . LEU A 1 80 ? -21.103 0.334 38.685 1.00 96.88 80 LEU A N 1
ATOM 615 C CA . LEU A 1 80 ? -21.311 -0.341 37.403 1.00 96.88 80 LEU A CA 1
ATOM 616 C C . LEU A 1 80 ? -21.460 0.648 36.238 1.00 96.88 80 LEU A C 1
ATOM 618 O O . LEU A 1 80 ? -20.982 0.400 35.132 1.00 96.88 80 LEU A O 1
ATOM 622 N N . ASN A 1 81 ? -22.119 1.788 36.463 1.00 96.25 81 ASN A N 1
ATOM 623 C CA . ASN A 1 81 ? -22.205 2.840 35.455 1.00 96.25 81 ASN A CA 1
ATOM 624 C C . ASN A 1 81 ? -20.838 3.497 35.191 1.00 96.25 81 ASN A C 1
ATOM 626 O O . ASN A 1 81 ? -20.550 3.844 34.047 1.00 96.25 81 ASN A O 1
ATOM 630 N N . GLY A 1 82 ? -20.001 3.659 36.219 1.00 96.50 82 GLY A N 1
ATOM 631 C CA . GLY A 1 82 ? -18.616 4.109 36.072 1.00 96.50 82 GLY A CA 1
ATOM 632 C C . GLY A 1 82 ? -17.787 3.135 35.236 1.00 96.50 82 GLY A C 1
ATOM 633 O O . GLY A 1 82 ? -17.140 3.554 34.275 1.00 96.50 82 GLY A O 1
ATOM 634 N N . ASP A 1 83 ? -17.887 1.839 35.531 1.00 94.94 83 ASP A N 1
ATOM 635 C CA . ASP A 1 83 ? -17.206 0.779 34.784 1.00 94.94 83 ASP A CA 1
ATOM 636 C C . ASP A 1 83 ? -17.667 0.721 33.327 1.00 94.94 83 ASP A C 1
ATOM 638 O O . ASP A 1 83 ? -16.845 0.637 32.415 1.00 94.94 83 ASP A O 1
ATOM 642 N N . LEU A 1 84 ? -18.976 0.841 33.082 1.00 95.62 84 LEU A N 1
ATOM 643 C CA . LEU A 1 84 ? -19.528 0.852 31.729 1.00 95.62 84 LEU A CA 1
ATOM 644 C C . LEU A 1 84 ? -19.049 2.071 30.939 1.00 95.62 84 LEU A C 1
ATOM 646 O O . LEU A 1 84 ? -18.666 1.935 29.778 1.00 95.62 84 LEU A O 1
ATOM 650 N N . GLN A 1 85 ? -19.038 3.257 31.551 1.00 95.94 85 GLN A N 1
ATOM 651 C CA . GLN A 1 85 ? -18.506 4.453 30.898 1.00 95.94 85 GLN A CA 1
ATOM 652 C C . GLN A 1 85 ? -17.009 4.321 30.606 1.00 95.94 85 GLN A C 1
ATOM 654 O O . GLN A 1 85 ? -16.577 4.687 29.513 1.00 95.94 85 GLN A O 1
ATOM 659 N N . SER A 1 86 ? -16.238 3.758 31.538 1.00 95.25 86 SER A N 1
ATOM 660 C CA . SER A 1 86 ? -14.810 3.484 31.357 1.00 95.25 86 SER A CA 1
ATOM 661 C C . SER A 1 86 ? -14.563 2.504 30.207 1.00 95.25 86 SER A C 1
ATOM 663 O O . SER A 1 86 ? -13.756 2.779 29.319 1.00 95.25 86 SER A O 1
ATOM 665 N N . LEU A 1 87 ? -15.321 1.403 30.155 1.00 95.94 87 LEU A N 1
ATOM 666 C CA . LEU A 1 87 ? -15.216 0.392 29.105 1.00 95.94 87 LEU A CA 1
ATOM 667 C C . LEU A 1 87 ? -15.594 0.952 27.733 1.00 95.94 87 LEU A C 1
ATOM 669 O O . LEU A 1 87 ? -14.859 0.755 26.767 1.00 95.94 87 LEU A O 1
ATOM 673 N N . VAL A 1 88 ? -16.720 1.665 27.641 1.00 96.50 88 VAL A N 1
ATOM 674 C CA . VAL A 1 88 ? -17.168 2.293 26.390 1.00 96.50 88 VAL A CA 1
ATOM 675 C C . VAL A 1 88 ? -16.141 3.307 25.909 1.00 96.50 88 VAL A C 1
ATOM 677 O O . VAL A 1 88 ? -15.831 3.335 24.720 1.00 96.50 88 VAL A O 1
ATOM 680 N N . TYR A 1 89 ? -15.592 4.121 26.814 1.00 96.62 89 TYR A N 1
ATOM 681 C CA . TYR A 1 89 ? -14.579 5.099 26.448 1.00 96.62 89 TYR A CA 1
ATOM 682 C C . TYR A 1 89 ? -13.295 4.423 25.967 1.00 96.62 89 TYR A C 1
ATOM 684 O O . TYR A 1 89 ? -12.805 4.774 24.896 1.00 96.62 89 TYR A O 1
ATOM 692 N N . ASN A 1 90 ? -12.784 3.428 26.702 1.00 95.25 90 ASN A N 1
ATOM 693 C CA . ASN A 1 90 ? -11.581 2.705 26.298 1.00 95.25 90 ASN A CA 1
ATOM 694 C C . ASN A 1 90 ? -11.776 2.038 24.932 1.00 95.25 90 ASN A C 1
ATOM 696 O O . ASN A 1 90 ? -10.997 2.263 24.010 1.00 95.25 90 ASN A O 1
ATOM 700 N N . HIS A 1 91 ? -12.880 1.311 24.763 1.00 94.75 91 HIS A N 1
ATOM 701 C CA . HIS A 1 91 ? -13.149 0.619 23.513 1.00 94.75 91 HIS A CA 1
ATOM 702 C C . HIS A 1 91 ? -13.357 1.586 22.344 1.00 94.75 91 HIS A C 1
ATOM 704 O O . HIS A 1 91 ? -12.855 1.349 21.251 1.00 94.75 91 HIS A O 1
ATOM 710 N N . HIS A 1 92 ? -14.049 2.710 22.551 1.00 96.44 92 HIS A N 1
ATOM 711 C CA . HIS A 1 92 ? -14.213 3.709 21.498 1.00 96.44 92 HIS A CA 1
ATOM 712 C C . HIS A 1 92 ? -12.869 4.329 21.098 1.00 96.44 92 HIS A C 1
ATOM 714 O O . HIS A 1 92 ? -12.621 4.527 19.911 1.00 96.44 92 HIS A O 1
ATOM 720 N N . GLN A 1 93 ? -11.994 4.630 22.058 1.00 95.38 93 GLN A N 1
ATOM 721 C CA . GLN A 1 93 ? -10.664 5.163 21.755 1.00 95.38 93 GLN A CA 1
ATOM 722 C C . GLN A 1 93 ? -9.796 4.131 21.024 1.00 95.38 93 GLN A C 1
ATOM 724 O O . GLN A 1 93 ? -9.144 4.481 20.042 1.00 95.38 93 GLN A O 1
ATOM 729 N N . GLU A 1 94 ? -9.845 2.859 21.424 1.00 96.19 94 GLU A N 1
ATOM 730 C CA . GLU A 1 94 ? -9.179 1.764 20.706 1.00 96.19 94 GLU A CA 1
ATOM 731 C C . GLU A 1 94 ? -9.708 1.621 19.271 1.00 96.19 94 GLU A C 1
ATOM 733 O O . GLU A 1 94 ? -8.918 1.561 18.331 1.00 96.19 94 GLU A O 1
ATOM 738 N N . LEU A 1 95 ? -11.030 1.632 19.071 1.00 96.31 95 LEU A N 1
ATOM 739 C CA . LEU A 1 95 ? -11.639 1.564 17.738 1.00 96.31 95 LEU A CA 1
ATOM 740 C C . LEU A 1 95 ? -11.230 2.747 16.858 1.00 96.31 95 LEU A C 1
ATOM 742 O O . LEU A 1 95 ? -10.953 2.559 15.674 1.00 96.31 95 LEU A O 1
ATOM 746 N N . VAL A 1 96 ? -11.169 3.955 17.423 1.00 94.88 96 VAL A N 1
ATOM 747 C CA . VAL A 1 96 ? -10.699 5.150 16.710 1.00 94.88 96 VAL A CA 1
ATOM 748 C C . VAL A 1 96 ? -9.226 5.006 16.327 1.00 94.88 96 VAL A C 1
ATOM 750 O O . VAL A 1 96 ? -8.884 5.257 15.174 1.00 94.88 96 VAL A O 1
ATOM 753 N N . ALA A 1 97 ? -8.369 4.541 17.238 1.00 96.62 97 ALA A N 1
ATOM 754 C CA . ALA A 1 97 ? -6.947 4.331 16.961 1.00 96.62 97 ALA A CA 1
ATOM 755 C C . ALA A 1 97 ? -6.712 3.257 15.882 1.00 96.62 97 ALA A C 1
ATOM 757 O O . ALA A 1 97 ? -5.874 3.424 14.988 1.00 96.62 97 ALA A O 1
ATOM 758 N N . VAL A 1 98 ? -7.482 2.164 15.919 1.00 97.50 98 VAL A N 1
ATOM 759 C CA . VAL A 1 98 ? -7.452 1.127 14.877 1.00 97.50 98 VAL A CA 1
ATOM 760 C C . VAL A 1 98 ? -7.933 1.696 13.545 1.00 97.50 98 VAL A C 1
ATOM 762 O O . VAL A 1 98 ? -7.284 1.477 12.523 1.00 97.50 98 VAL A O 1
ATOM 765 N N . ALA A 1 99 ? -9.025 2.463 13.535 1.00 95.75 99 ALA A N 1
ATOM 766 C CA . ALA A 1 99 ? -9.537 3.093 12.321 1.00 95.75 99 ALA A CA 1
ATOM 767 C C . ALA A 1 99 ? -8.528 4.078 11.708 1.00 95.75 99 ALA A C 1
ATOM 769 O O . ALA A 1 99 ? -8.354 4.091 10.489 1.00 95.75 99 ALA A O 1
ATOM 770 N N . GLU A 1 100 ? -7.823 4.856 12.532 1.00 95.62 100 GLU A N 1
ATOM 771 C CA . GLU A 1 100 ? -6.753 5.748 12.079 1.00 95.62 100 GLU A CA 1
ATOM 772 C C . GLU A 1 100 ? -5.593 4.959 11.461 1.00 95.62 100 GLU A C 1
ATOM 774 O O . GLU A 1 100 ? -5.141 5.282 10.361 1.00 95.62 100 GLU A O 1
ATOM 779 N N . THR A 1 101 ? -5.171 3.872 12.111 1.00 96.38 101 THR A N 1
ATOM 780 C CA . THR A 1 101 ? -4.116 2.988 11.595 1.00 96.38 101 THR A CA 1
ATOM 781 C C . THR A 1 101 ? -4.515 2.363 10.253 1.00 96.38 101 THR A C 1
ATOM 783 O O . THR A 1 101 ? -3.728 2.376 9.309 1.00 96.38 101 THR A O 1
ATOM 786 N N . VAL A 1 102 ? -5.752 1.873 10.118 1.00 95.56 102 VAL A N 1
ATOM 787 C CA . VAL A 1 102 ? -6.286 1.357 8.843 1.00 95.56 102 VAL A CA 1
ATOM 788 C C . VAL A 1 102 ? -6.319 2.456 7.776 1.00 95.56 102 VAL A C 1
ATOM 790 O O . VAL A 1 102 ? -6.002 2.196 6.614 1.00 95.56 102 VAL A O 1
ATOM 793 N N . GLY A 1 103 ? -6.648 3.692 8.159 1.00 96.38 103 GLY A N 1
ATOM 794 C CA . GLY A 1 103 ? -6.575 4.857 7.279 1.00 96.38 103 GLY A CA 1
ATOM 795 C C . GLY A 1 103 ? -5.157 5.120 6.764 1.00 96.38 103 GLY A C 1
ATOM 796 O O . GLY A 1 103 ? -4.968 5.287 5.559 1.00 96.38 103 GLY A O 1
ATOM 797 N N . GLN A 1 104 ? -4.156 5.088 7.649 1.00 95.44 104 GLN A N 1
ATOM 798 C CA . GLN A 1 104 ? -2.742 5.242 7.283 1.00 95.44 104 GLN A CA 1
ATOM 799 C C . GLN A 1 104 ? -2.265 4.105 6.370 1.00 95.44 104 GLN A C 1
ATOM 801 O O . GLN A 1 104 ? -1.619 4.362 5.355 1.00 95.44 104 GLN A O 1
ATOM 806 N N . MET A 1 105 ? -2.632 2.856 6.676 1.00 95.06 105 MET A N 1
ATOM 807 C CA . MET A 1 105 ? -2.317 1.705 5.822 1.00 95.06 105 MET A CA 1
ATOM 808 C C . MET A 1 105 ? -2.936 1.850 4.430 1.00 95.06 105 MET A C 1
ATOM 810 O O . MET A 1 105 ? -2.271 1.583 3.432 1.00 95.06 105 MET A O 1
ATOM 814 N N . ARG A 1 106 ? -4.187 2.314 4.344 1.00 95.62 106 ARG A N 1
ATOM 815 C CA . ARG A 1 106 ? -4.864 2.541 3.064 1.00 95.62 106 ARG A CA 1
ATOM 816 C C . ARG A 1 106 ? -4.186 3.633 2.241 1.00 95.62 106 ARG A C 1
ATOM 818 O O . ARG A 1 106 ? -3.947 3.413 1.061 1.00 95.62 106 ARG A O 1
ATOM 825 N N . ALA A 1 107 ? -3.829 4.757 2.860 1.00 94.50 107 ALA A N 1
ATOM 826 C CA . ALA A 1 107 ? -3.094 5.820 2.180 1.00 94.50 107 ALA A CA 1
ATOM 827 C C . ALA A 1 107 ? -1.747 5.317 1.628 1.00 94.50 107 ALA A C 1
ATOM 829 O O . ALA A 1 107 ? -1.411 5.601 0.481 1.00 94.50 107 ALA A O 1
ATOM 830 N N . GLY A 1 108 ? -1.019 4.500 2.400 1.00 94.12 108 GLY A N 1
ATOM 831 C CA . GLY A 1 108 ? 0.215 3.863 1.929 1.00 94.12 108 GLY A CA 1
ATOM 832 C C . GLY A 1 108 ? -0.006 2.881 0.770 1.00 94.12 108 GLY A C 1
ATOM 833 O O . GLY A 1 108 ? 0.809 2.819 -0.148 1.00 94.12 108 GLY A O 1
ATOM 834 N N . ILE A 1 109 ? -1.117 2.135 0.767 1.00 95.44 109 ILE A N 1
ATOM 835 C CA . ILE A 1 109 ? -1.497 1.260 -0.358 1.00 95.44 109 ILE A CA 1
ATOM 836 C C . ILE A 1 109 ? -1.817 2.085 -1.609 1.00 95.44 109 ILE A C 1
ATOM 838 O O . ILE A 1 109 ? -1.411 1.696 -2.705 1.00 95.44 109 ILE A O 1
ATOM 842 N N . ASP A 1 110 ? -2.513 3.211 -1.462 1.00 94.00 110 ASP A N 1
ATOM 843 C CA . ASP A 1 110 ? -2.858 4.091 -2.580 1.00 94.00 110 ASP A CA 1
ATOM 844 C C . ASP A 1 110 ? -1.593 4.709 -3.214 1.00 94.00 110 ASP A C 1
ATOM 846 O O . ASP A 1 110 ? -1.447 4.678 -4.438 1.00 94.00 110 ASP A O 1
ATOM 850 N N . GLU A 1 111 ? -0.630 5.160 -2.401 1.00 94.38 111 GLU A N 1
ATOM 851 C CA . GLU A 1 111 ? 0.685 5.634 -2.871 1.00 94.38 111 GLU A CA 1
ATOM 852 C C . GLU A 1 111 ? 1.468 4.522 -3.591 1.00 94.38 111 GLU A C 1
ATOM 854 O O . GLU A 1 111 ? 2.013 4.713 -4.685 1.00 94.38 111 GLU A O 1
ATOM 859 N N . LEU A 1 112 ? 1.476 3.312 -3.025 1.00 94.25 112 LEU A N 1
ATOM 860 C CA . LEU A 1 112 ? 2.122 2.169 -3.659 1.00 94.25 112 LEU A CA 1
ATOM 861 C C . LEU A 1 112 ? 1.456 1.821 -5.000 1.00 94.25 112 LEU A C 1
ATOM 863 O O . LEU A 1 112 ? 2.149 1.471 -5.958 1.00 94.25 112 LEU A O 1
ATOM 867 N N . ASN A 1 113 ? 0.134 1.949 -5.103 1.00 94.69 113 ASN A N 1
ATOM 868 C CA . ASN A 1 113 ? -0.599 1.711 -6.342 1.00 94.69 113 ASN A CA 1
ATOM 869 C C . ASN A 1 113 ? -0.261 2.757 -7.418 1.00 94.69 113 ASN A C 1
ATOM 871 O O . ASN A 1 113 ? -0.083 2.404 -8.585 1.00 94.69 113 ASN A O 1
ATOM 875 N N . GLU A 1 114 ? -0.088 4.025 -7.039 1.00 94.44 114 GLU A N 1
ATOM 876 C CA . GLU A 1 114 ? 0.417 5.062 -7.945 1.00 94.44 114 GLU A CA 1
ATOM 877 C C . GLU A 1 114 ? 1.824 4.721 -8.459 1.00 94.44 114 GLU A C 1
ATOM 879 O O . GLU A 1 114 ? 2.065 4.737 -9.672 1.00 94.44 114 GLU A O 1
ATOM 884 N N . SER A 1 115 ? 2.729 4.299 -7.568 1.00 93.06 115 SER A N 1
ATOM 885 C CA . SER A 1 115 ? 4.075 3.859 -7.961 1.00 93.06 115 SER A CA 1
ATOM 886 C C . SER A 1 115 ? 4.039 2.657 -8.918 1.00 93.06 115 SER A C 1
ATOM 888 O O . SER A 1 115 ? 4.774 2.625 -9.908 1.00 93.06 115 SER A O 1
ATOM 890 N N . ARG A 1 116 ? 3.126 1.703 -8.687 1.00 95.25 116 ARG A N 1
ATOM 891 C CA . ARG A 1 116 ? 2.913 0.532 -9.547 1.00 95.25 116 ARG A CA 1
ATOM 892 C C . ARG A 1 116 ? 2.414 0.938 -10.931 1.00 95.25 116 ARG A C 1
ATO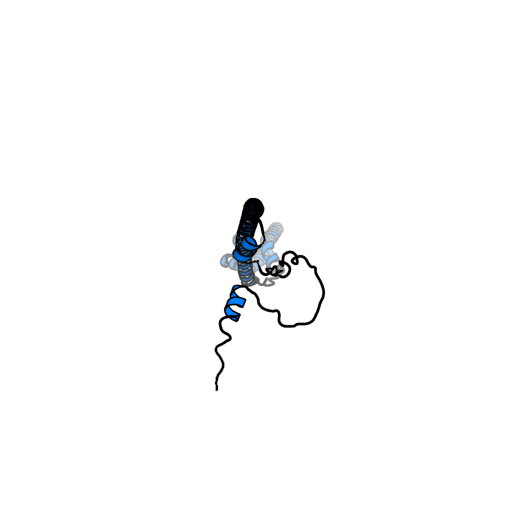M 894 O O . ARG A 1 116 ? 2.898 0.398 -11.922 1.00 95.25 116 ARG A O 1
ATOM 901 N N . ASN A 1 117 ? 1.483 1.886 -11.010 1.00 94.94 117 ASN A N 1
ATOM 902 C CA . ASN A 1 117 ? 0.970 2.399 -12.281 1.00 94.94 117 ASN A CA 1
ATOM 903 C C . ASN A 1 117 ? 2.058 3.145 -13.066 1.00 94.94 117 ASN A C 1
ATOM 905 O O . ASN A 1 117 ? 2.178 2.956 -14.277 1.00 94.94 117 ASN A O 1
ATOM 909 N N . SER A 1 118 ? 2.890 3.932 -12.378 1.00 94.69 118 SER A N 1
ATOM 910 C CA . SER A 1 118 ? 4.061 4.589 -12.972 1.00 94.69 118 SER A CA 1
ATOM 911 C C . SER A 1 118 ? 5.053 3.571 -13.547 1.00 94.69 118 SER A C 1
ATOM 913 O O . SER A 1 118 ? 5.451 3.677 -14.709 1.00 94.69 118 SER A O 1
ATOM 915 N N . LEU A 1 119 ? 5.378 2.523 -12.781 1.00 94.62 119 LEU A N 1
ATOM 916 C CA . LEU A 1 119 ? 6.229 1.426 -13.249 1.00 94.62 119 LEU A CA 1
ATOM 917 C C . LEU A 1 119 ? 5.599 0.675 -14.434 1.00 94.62 119 LEU A C 1
ATOM 919 O O . LEU A 1 119 ? 6.285 0.319 -15.384 1.00 94.62 119 LEU A O 1
ATOM 923 N N . GLY A 1 120 ? 4.285 0.444 -14.405 1.00 95.38 120 GLY A N 1
ATOM 924 C CA . GLY A 1 120 ? 3.559 -0.175 -15.514 1.00 95.38 120 GLY A CA 1
ATOM 925 C C . GLY A 1 120 ? 3.640 0.652 -16.800 1.00 95.38 120 GLY A C 1
ATOM 926 O O . GLY A 1 120 ? 3.877 0.098 -17.871 1.00 95.38 120 GLY A O 1
ATOM 927 N N . SER A 1 121 ? 3.516 1.977 -16.687 1.00 95.25 121 SER A N 1
ATOM 928 C CA . SER A 1 121 ? 3.680 2.908 -17.809 1.00 95.25 121 SER A CA 1
ATOM 929 C C . SER A 1 121 ? 5.108 2.893 -18.364 1.00 95.25 121 SER A C 1
ATOM 931 O O . SER A 1 121 ? 5.298 2.843 -19.579 1.00 95.25 121 SER A O 1
ATOM 933 N N . SER A 1 122 ? 6.129 2.859 -17.499 1.00 96.00 122 SER A N 1
ATOM 934 C CA . SER A 1 122 ? 7.521 2.780 -17.955 1.00 96.00 122 SER A CA 1
ATOM 935 C C . SER A 1 122 ? 7.837 1.447 -18.638 1.00 96.00 122 SER A C 1
ATOM 937 O O . SER A 1 122 ? 8.497 1.446 -19.674 1.00 96.00 122 SER A O 1
ATOM 939 N N . PHE A 1 123 ? 7.314 0.323 -18.136 1.00 94.94 123 PHE A N 1
ATOM 940 C CA . PHE A 1 123 ? 7.423 -0.970 -18.817 1.00 94.94 123 PHE A CA 1
ATOM 941 C C . PHE A 1 123 ? 6.717 -0.976 -20.175 1.00 94.94 123 PHE A C 1
ATOM 943 O O . PHE A 1 123 ? 7.280 -1.487 -21.141 1.00 94.94 123 PHE A O 1
ATOM 950 N N . ALA A 1 124 ? 5.528 -0.378 -20.278 1.00 94.88 124 ALA A N 1
ATOM 951 C CA . ALA A 1 124 ? 4.833 -0.240 -21.557 1.00 94.88 124 ALA A CA 1
ATOM 952 C C . ALA A 1 124 ? 5.651 0.590 -22.563 1.00 94.88 124 ALA A C 1
ATOM 954 O O . ALA A 1 124 ? 5.782 0.190 -23.717 1.00 94.88 124 ALA A O 1
ATOM 955 N N . ALA A 1 125 ? 6.270 1.687 -22.114 1.00 93.44 125 ALA A N 1
ATOM 956 C CA . ALA A 1 125 ? 7.159 2.498 -22.947 1.00 93.44 125 ALA A CA 1
ATOM 957 C C . ALA A 1 125 ? 8.420 1.731 -23.391 1.00 93.44 125 ALA A C 1
ATOM 959 O O . ALA A 1 125 ? 8.878 1.893 -24.522 1.00 93.44 125 ALA A O 1
ATOM 960 N N . ILE A 1 126 ? 8.980 0.875 -22.528 1.00 92.75 126 ILE A N 1
ATOM 961 C CA . ILE A 1 126 ? 10.111 0.003 -22.884 1.00 92.75 126 ILE A CA 1
ATOM 962 C C . ILE A 1 126 ? 9.694 -1.017 -23.949 1.00 92.75 126 ILE A C 1
ATOM 964 O O . ILE A 1 126 ? 10.448 -1.234 -24.897 1.00 92.75 126 ILE A O 1
ATOM 968 N N . GLU A 1 127 ? 8.509 -1.619 -23.831 1.00 93.31 127 GLU A N 1
ATOM 969 C CA . GLU A 1 127 ? 8.023 -2.583 -24.826 1.00 93.31 127 GLU A CA 1
ATOM 970 C C . GLU A 1 127 ? 7.724 -1.909 -26.172 1.00 93.31 127 GLU A C 1
ATOM 972 O O . GLU A 1 127 ? 8.055 -2.459 -27.221 1.00 93.31 127 GLU A O 1
ATOM 977 N N . GLU A 1 128 ? 7.185 -0.688 -26.165 1.00 91.81 128 GLU A N 1
ATOM 978 C CA . GLU A 1 128 ? 7.020 0.116 -27.381 1.00 91.81 128 GLU A CA 1
ATOM 979 C C . GLU A 1 128 ? 8.373 0.420 -28.041 1.00 91.81 128 GLU A C 1
ATOM 981 O O . GLU A 1 128 ? 8.535 0.243 -29.251 1.00 91.81 128 GLU A O 1
ATOM 986 N N . LEU A 1 129 ? 9.376 0.819 -27.251 1.00 92.12 129 LEU A N 1
ATOM 987 C CA . LEU A 1 129 ? 10.724 1.077 -27.755 1.00 92.12 129 LEU A CA 1
ATOM 988 C C . LEU A 1 129 ? 11.365 -0.194 -28.327 1.00 92.12 129 LEU A C 1
ATOM 990 O O . LEU A 1 129 ? 12.014 -0.139 -29.371 1.00 92.12 129 LEU A O 1
ATOM 994 N N . ARG A 1 130 ? 11.165 -1.340 -27.672 1.00 90.44 130 ARG A N 1
ATOM 995 C CA . ARG A 1 130 ? 11.628 -2.645 -28.152 1.00 90.44 130 ARG A CA 1
ATOM 996 C C . ARG A 1 130 ? 10.959 -3.022 -29.472 1.00 90.44 130 ARG A C 1
ATOM 998 O O . ARG A 1 130 ? 11.659 -3.407 -30.402 1.00 90.44 130 ARG A O 1
ATOM 1005 N N . GLY A 1 131 ? 9.643 -2.847 -29.581 1.00 87.56 131 GLY A N 1
ATOM 1006 C CA . GLY A 1 131 ? 8.914 -3.056 -30.833 1.00 87.56 131 GLY A CA 1
ATOM 1007 C C . GLY A 1 131 ? 9.393 -2.126 -31.953 1.00 87.56 131 GLY A C 1
ATOM 1008 O O . GLY A 1 131 ? 9.519 -2.556 -33.096 1.00 87.56 131 GLY A O 1
ATOM 1009 N N . SER A 1 132 ? 9.727 -0.875 -31.627 1.00 84.94 132 SER A N 1
ATOM 1010 C CA . SER A 1 132 ? 10.345 0.068 -32.567 1.00 84.94 132 SER A 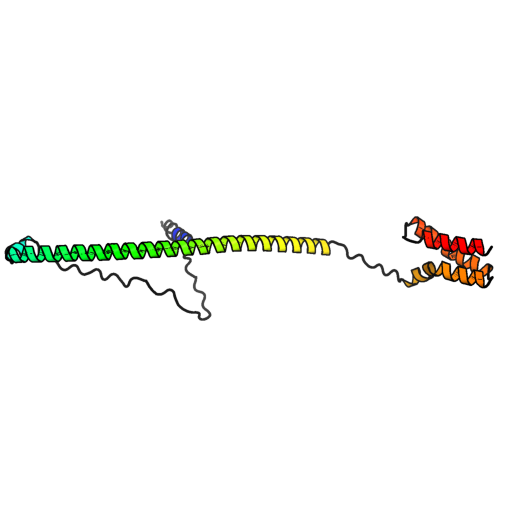CA 1
ATOM 1011 C C . SER A 1 132 ? 11.736 -0.392 -33.015 1.00 84.94 132 SER A C 1
ATOM 1013 O O . SER A 1 132 ? 12.051 -0.301 -34.198 1.00 84.94 132 SER A O 1
ATOM 1015 N N . LEU A 1 133 ? 12.547 -0.941 -32.104 1.00 80.94 133 LEU A N 1
ATOM 1016 C CA . LEU A 1 133 ? 13.878 -1.465 -32.415 1.00 80.94 133 LEU A CA 1
ATOM 1017 C C . LEU A 1 133 ? 13.817 -2.711 -33.314 1.00 80.94 133 LEU A C 1
ATOM 1019 O O . LEU A 1 133 ? 14.572 -2.779 -34.277 1.00 80.94 133 LEU A O 1
ATOM 1023 N N . ASP A 1 134 ? 12.891 -3.638 -33.052 1.00 78.25 134 ASP A N 1
ATOM 1024 C CA . ASP A 1 134 ? 12.636 -4.803 -33.919 1.00 78.25 134 ASP A CA 1
ATOM 1025 C C . ASP A 1 134 ? 12.063 -4.387 -35.291 1.00 78.25 134 ASP A C 1
ATOM 1027 O O . ASP A 1 134 ? 12.251 -5.080 -36.290 1.00 78.25 134 ASP A O 1
ATOM 1031 N N . ALA A 1 135 ? 11.369 -3.245 -35.361 1.00 70.44 135 ALA A N 1
ATOM 1032 C CA . ALA A 1 135 ? 10.855 -2.679 -36.607 1.00 70.44 135 ALA A CA 1
ATOM 1033 C C . ALA A 1 135 ? 11.910 -1.903 -37.413 1.00 70.44 135 ALA A C 1
ATOM 1035 O O . ALA A 1 135 ? 11.654 -1.573 -38.576 1.00 70.44 135 ALA A O 1
ATOM 1036 N N . ILE A 1 136 ? 13.089 -1.617 -36.844 1.00 69.44 136 ILE A N 1
ATOM 1037 C CA . ILE A 1 136 ? 14.236 -1.187 -37.643 1.00 69.44 136 ILE A CA 1
ATOM 1038 C C . ILE A 1 136 ? 14.648 -2.422 -38.441 1.00 69.44 136 ILE A C 1
ATOM 1040 O O . ILE A 1 136 ? 15.112 -3.387 -37.834 1.00 69.44 136 ILE A O 1
ATOM 1044 N N . PRO A 1 137 ? 14.490 -2.436 -39.781 1.00 62.84 137 PRO A N 1
ATOM 1045 C CA . PRO A 1 137 ? 14.999 -3.550 -40.558 1.00 62.84 137 PRO A CA 1
ATOM 1046 C C . PRO A 1 137 ? 16.482 -3.649 -40.231 1.00 62.84 137 PRO A C 1
ATOM 1048 O O . PRO A 1 137 ? 17.206 -2.661 -40.408 1.00 62.84 137 PRO A O 1
ATOM 1051 N N . GLU A 1 138 ? 16.921 -4.805 -39.715 1.00 55.44 138 GLU A N 1
ATOM 1052 C CA . GLU A 1 138 ? 18.341 -5.111 -39.640 1.00 55.44 138 GLU A CA 1
ATOM 1053 C C . GLU A 1 138 ? 18.901 -4.715 -40.992 1.00 55.44 138 GLU A C 1
ATOM 1055 O O . GLU A 1 138 ? 18.465 -5.215 -42.034 1.00 55.44 138 GLU A O 1
ATOM 1060 N N . ARG A 1 139 ? 19.774 -3.705 -40.984 1.00 54.78 139 ARG A N 1
ATOM 1061 C CA . ARG A 1 139 ? 20.476 -3.283 -42.178 1.00 54.78 139 ARG A CA 1
ATOM 1062 C C . ARG A 1 139 ? 21.280 -4.505 -42.542 1.00 54.78 139 ARG A C 1
ATOM 1064 O O . ARG A 1 139 ? 22.336 -4.713 -41.952 1.00 54.78 139 ARG A O 1
ATOM 1071 N N . SER A 1 140 ? 20.724 -5.328 -43.432 1.00 50.91 140 SER A N 1
ATOM 1072 C CA . SER A 1 140 ? 21.392 -6.470 -44.014 1.00 50.91 140 SER A CA 1
ATOM 1073 C C . SER A 1 140 ? 22.730 -5.905 -44.424 1.00 50.91 140 SER A C 1
ATOM 1075 O O . SER A 1 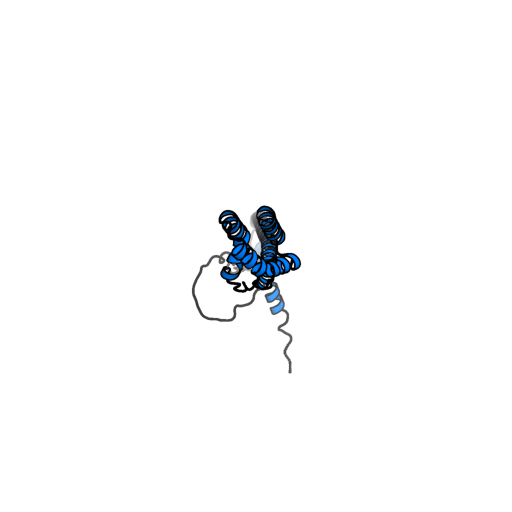140 ? 22.788 -5.021 -45.287 1.00 50.91 140 SER A O 1
ATOM 1077 N N . GLN A 1 141 ? 23.771 -6.301 -43.697 1.00 54.06 141 GLN A N 1
ATOM 1078 C CA . GLN A 1 141 ? 25.125 -6.171 -44.167 1.00 54.06 141 GLN A CA 1
ATOM 1079 C C . GLN A 1 141 ? 25.069 -6.947 -45.471 1.00 54.06 141 GLN A C 1
ATOM 1081 O O . GLN A 1 141 ? 25.097 -8.171 -45.484 1.00 54.06 141 GLN A O 1
ATOM 1086 N N . SER A 1 142 ? 24.801 -6.242 -46.570 1.00 52.38 142 SER A N 1
ATOM 1087 C CA . SER A 1 142 ? 25.161 -6.746 -47.868 1.00 52.38 142 SER A CA 1
ATOM 1088 C C . SER A 1 142 ? 26.636 -7.031 -47.688 1.00 52.38 142 SER A C 1
ATOM 1090 O O . SER A 1 142 ? 27.394 -6.095 -47.415 1.00 52.38 142 SER A O 1
ATOM 1092 N N . ASP A 1 143 ? 26.993 -8.310 -47.719 1.00 51.16 143 ASP A N 1
ATOM 1093 C CA . ASP A 1 143 ? 28.352 -8.803 -47.872 1.00 51.16 143 ASP A CA 1
ATOM 1094 C C . ASP A 1 143 ? 28.906 -8.244 -49.193 1.00 51.16 143 ASP A C 1
ATOM 1096 O O . ASP A 1 143 ? 29.132 -8.947 -50.169 1.00 51.16 143 ASP A O 1
ATOM 1100 N N . THR A 1 144 ? 29.076 -6.927 -49.281 1.00 58.00 144 THR A N 1
ATOM 1101 C CA . THR A 1 144 ? 30.116 -6.341 -50.101 1.00 58.00 144 THR A CA 1
ATOM 1102 C C . THR A 1 144 ? 31.385 -6.717 -49.373 1.00 58.00 144 THR A C 1
ATOM 1104 O O . THR A 1 144 ? 31.764 -6.071 -48.392 1.00 58.00 144 THR A O 1
ATOM 1107 N N . GLU A 1 145 ? 31.975 -7.832 -49.800 1.00 61.81 145 GLU A N 1
ATOM 1108 C CA . GLU A 1 145 ? 33.311 -8.231 -49.403 1.00 61.81 145 GLU A CA 1
ATOM 1109 C C . GLU A 1 145 ? 34.210 -6.995 -49.541 1.00 61.81 145 GLU A C 1
ATOM 1111 O O . GLU A 1 145 ? 34.436 -6.476 -50.633 1.00 61.81 145 GLU A O 1
ATOM 1116 N N . TRP A 1 146 ? 34.719 -6.485 -48.416 1.00 62.19 146 TRP A N 1
ATOM 1117 C CA . TRP A 1 146 ? 35.607 -5.314 -48.364 1.00 62.19 146 TRP A CA 1
ATOM 1118 C C . TRP A 1 146 ? 36.859 -5.458 -49.256 1.00 62.19 146 TRP A C 1
ATOM 1120 O O . TRP A 1 146 ? 37.563 -4.478 -49.504 1.00 62.19 146 TRP A O 1
ATOM 1130 N N . SER A 1 147 ? 37.108 -6.672 -49.761 1.00 66.06 147 SER A N 1
ATOM 1131 C CA . SER A 1 147 ? 38.102 -7.018 -50.775 1.00 66.06 147 SER A CA 1
ATOM 1132 C C . SER A 1 147 ? 37.953 -6.204 -52.065 1.00 66.06 147 SER A C 1
ATOM 1134 O O . SER A 1 147 ? 38.963 -5.758 -52.606 1.00 66.06 147 SER A O 1
ATOM 1136 N N . ASP A 1 148 ? 36.728 -5.931 -52.522 1.00 70.25 148 ASP A N 1
ATOM 1137 C CA . ASP A 1 148 ? 36.503 -5.211 -53.787 1.00 70.25 148 ASP A CA 1
ATOM 1138 C C . ASP A 1 148 ? 36.725 -3.695 -53.657 1.00 70.25 148 ASP A C 1
ATOM 1140 O O . ASP A 1 148 ? 37.034 -3.001 -54.627 1.00 70.25 148 ASP A O 1
ATOM 1144 N N . VAL A 1 149 ? 36.615 -3.170 -52.435 1.00 76.12 149 VAL A N 1
ATOM 1145 C CA . VAL A 1 149 ? 36.748 -1.736 -52.129 1.00 76.12 149 VAL A CA 1
ATOM 1146 C C . VAL A 1 149 ? 38.208 -1.354 -51.863 1.00 76.12 149 VAL A C 1
ATOM 1148 O O . VAL A 1 149 ? 38.629 -0.238 -52.174 1.00 76.12 149 VAL A O 1
ATOM 1151 N N . TYR A 1 150 ? 39.009 -2.285 -51.335 1.00 78.56 150 TYR A N 1
ATOM 1152 C CA . TYR A 1 150 ? 40.422 -2.073 -51.017 1.00 78.56 150 TYR A CA 1
ATOM 1153 C C . TYR A 1 150 ? 41.282 -1.537 -52.184 1.00 78.56 150 TYR A C 1
ATOM 1155 O O . TYR A 1 150 ? 41.982 -0.541 -51.974 1.00 78.56 150 TYR A O 1
ATOM 1163 N N . PRO A 1 151 ? 41.238 -2.102 -53.412 1.00 77.19 151 PRO A N 1
ATOM 1164 C CA . PRO A 1 151 ? 42.068 -1.610 -54.515 1.00 77.19 151 PRO A CA 1
ATOM 1165 C C . PRO A 1 151 ? 41.724 -0.173 -54.932 1.00 77.19 151 PRO A C 1
ATOM 1167 O O . PRO A 1 151 ? 42.607 0.568 -55.356 1.00 77.19 151 PRO A O 1
ATOM 1170 N N . VAL A 1 152 ? 40.469 0.255 -54.758 1.00 79.00 152 VAL A N 1
ATOM 1171 C CA . VAL A 1 152 ? 40.025 1.617 -55.100 1.00 79.00 152 VAL A CA 1
ATOM 1172 C C . VAL A 1 152 ? 40.533 2.640 -54.079 1.00 79.00 152 VAL A C 1
ATOM 1174 O O . VAL A 1 152 ? 40.922 3.747 -54.447 1.00 79.00 152 VAL A O 1
ATOM 1177 N N . VAL A 1 153 ? 40.587 2.270 -52.797 1.00 81.19 153 VAL A N 1
ATOM 1178 C CA . VAL A 1 153 ? 41.091 3.146 -51.724 1.00 81.19 153 VAL A CA 1
ATOM 1179 C C . VAL A 1 153 ? 42.621 3.237 -51.736 1.00 81.19 153 VAL A C 1
ATOM 1181 O O . VAL A 1 153 ? 43.177 4.289 -51.426 1.00 81.19 153 VAL A O 1
ATOM 1184 N N . ALA A 1 154 ? 43.313 2.164 -52.128 1.00 81.94 154 ALA A N 1
ATOM 1185 C CA . ALA A 1 154 ? 44.772 2.143 -52.245 1.00 81.94 154 ALA A CA 1
ATOM 1186 C C . ALA A 1 154 ? 45.303 2.832 -53.521 1.00 81.94 154 ALA A C 1
ATOM 1188 O O . ALA A 1 154 ? 46.511 3.063 -53.631 1.00 81.94 154 ALA A O 1
ATOM 1189 N N . LEU A 1 155 ? 44.422 3.203 -54.462 1.00 82.69 155 LEU A N 1
ATOM 1190 C CA . LEU A 1 155 ? 44.784 3.779 -55.760 1.00 82.69 155 LEU A CA 1
ATOM 1191 C C . LEU A 1 155 ? 45.765 4.967 -55.668 1.00 82.69 155 LEU A C 1
ATOM 1193 O O . LEU A 1 155 ? 46.793 4.915 -56.348 1.00 82.69 155 LEU A O 1
ATOM 1197 N N . PRO A 1 156 ? 45.554 5.993 -54.814 1.00 83.19 156 PRO A N 1
ATOM 1198 C CA . PRO A 1 156 ? 46.452 7.149 -54.753 1.00 83.19 156 PRO A CA 1
ATOM 1199 C C . PRO A 1 156 ? 47.892 6.772 -54.384 1.00 83.19 156 PRO A C 1
ATOM 1201 O O . PRO A 1 156 ? 48.839 7.330 -54.934 1.00 83.19 156 PRO A O 1
ATOM 1204 N N . ALA A 1 157 ? 48.064 5.799 -53.483 1.00 82.94 157 ALA A N 1
ATOM 1205 C CA . ALA A 1 157 ? 49.380 5.325 -53.065 1.00 82.94 157 ALA A CA 1
ATOM 1206 C C . ALA A 1 157 ? 50.067 4.527 -54.184 1.00 82.94 157 ALA A C 1
ATOM 1208 O O . ALA A 1 157 ? 51.249 4.736 -54.452 1.00 82.94 157 ALA A O 1
ATOM 1209 N N . THR A 1 158 ? 49.317 3.670 -54.886 1.00 82.25 158 THR A N 1
ATOM 1210 C CA . THR A 1 158 ? 49.857 2.899 -56.019 1.00 82.25 158 THR A CA 1
ATOM 1211 C C . THR A 1 158 ? 50.247 3.788 -57.204 1.00 82.25 158 THR A C 1
ATOM 1213 O O . THR A 1 158 ? 51.291 3.567 -57.815 1.00 82.25 158 THR A O 1
ATOM 1216 N N . LEU A 1 159 ? 49.470 4.840 -57.496 1.00 81.00 159 LEU A N 1
ATOM 1217 C CA . LEU A 1 159 ? 49.794 5.806 -58.550 1.00 81.00 159 LEU A CA 1
ATOM 1218 C C . LEU A 1 159 ? 51.024 6.645 -58.182 1.00 81.00 159 LEU A C 1
ATOM 1220 O O . LEU A 1 159 ? 51.872 6.884 -59.038 1.00 81.00 159 LEU A O 1
ATOM 1224 N N . ALA A 1 160 ? 51.170 7.039 -56.913 1.00 82.69 160 ALA A N 1
ATOM 1225 C CA . ALA A 1 160 ? 52.357 7.757 -56.448 1.00 82.69 160 ALA A CA 1
ATOM 1226 C C . ALA A 1 160 ? 53.635 6.906 -56.587 1.00 82.69 160 ALA A C 1
ATOM 1228 O O . ALA A 1 160 ? 54.660 7.403 -57.053 1.00 82.69 160 ALA A O 1
ATOM 1229 N N . GLU A 1 161 ? 53.565 5.611 -56.266 1.00 83.38 161 GLU A N 1
ATOM 1230 C CA . GLU A 1 161 ? 54.689 4.678 -56.429 1.00 83.38 161 GLU A CA 1
ATOM 1231 C C . GLU A 1 161 ? 55.053 4.456 -57.911 1.00 83.38 161 GLU A C 1
ATOM 1233 O O . GLU A 1 161 ? 56.233 4.392 -58.272 1.00 83.38 161 GLU A O 1
ATOM 1238 N N . LEU A 1 162 ? 54.054 4.358 -58.794 1.00 79.81 162 LEU A N 1
ATOM 1239 C CA . LEU A 1 162 ? 54.269 4.216 -60.239 1.00 79.81 162 LEU A CA 1
ATOM 1240 C C . LEU A 1 162 ? 54.836 5.494 -60.877 1.00 79.81 162 LEU A C 1
ATOM 1242 O O . LEU A 1 162 ? 55.693 5.399 -61.766 1.00 79.81 162 LEU A O 1
ATOM 1246 N N . ALA A 1 163 ? 54.424 6.666 -60.385 1.00 81.44 163 ALA A N 1
ATOM 1247 C CA . ALA A 1 163 ? 54.985 7.958 -60.769 1.00 81.44 163 ALA A CA 1
ATOM 1248 C C . ALA A 1 163 ? 56.462 8.079 -60.347 1.00 81.44 163 ALA A C 1
ATOM 1250 O O . ALA A 1 163 ? 57.306 8.466 -61.158 1.00 81.44 163 ALA A O 1
ATOM 1251 N N . GLU A 1 164 ? 56.812 7.657 -59.126 1.00 82.56 164 GLU A N 1
ATOM 1252 C CA . GLU A 1 164 ? 58.202 7.644 -58.642 1.00 82.56 164 GLU A CA 1
ATOM 1253 C C . GLU A 1 164 ? 59.088 6.677 -59.451 1.00 82.56 164 GLU A C 1
ATOM 1255 O O . GLU A 1 164 ? 60.228 6.997 -59.804 1.00 82.56 164 GLU A O 1
ATOM 1260 N N . LYS A 1 165 ? 58.543 5.517 -59.836 1.00 82.25 165 LYS A N 1
ATOM 1261 C CA . LYS A 1 165 ? 59.227 4.509 -60.666 1.00 82.25 165 LYS A CA 1
ATOM 1262 C C . LYS A 1 165 ? 59.307 4.866 -62.162 1.00 82.25 165 LYS A C 1
ATOM 1264 O O . LYS A 1 165 ? 59.862 4.076 -62.927 1.00 82.25 165 LYS A O 1
ATOM 1269 N N . LYS A 1 166 ? 58.793 6.032 -62.590 1.00 74.31 166 LYS A N 1
ATOM 1270 C CA . LYS A 1 166 ? 58.752 6.518 -63.992 1.00 74.31 166 LYS A CA 1
ATOM 1271 C C . LYS A 1 166 ? 58.109 5.540 -64.985 1.00 74.31 166 LYS A C 1
ATOM 1273 O O . LYS A 1 166 ? 58.461 5.516 -66.166 1.00 74.31 166 LYS A O 1
ATOM 1278 N N . LYS A 1 167 ? 57.159 4.728 -64.524 1.00 76.00 167 LYS A N 1
ATOM 1279 C CA . LYS A 1 167 ? 56.431 3.777 -65.369 1.00 76.00 167 LYS A CA 1
ATOM 1280 C C . LYS A 1 167 ? 55.130 4.393 -65.889 1.00 76.00 167 LYS A C 1
ATOM 1282 O O . LYS A 1 167 ? 54.043 4.018 -65.461 1.00 76.00 167 LYS A O 1
ATOM 1287 N N . GLY A 1 168 ? 55.253 5.339 -66.821 1.00 74.00 168 GLY A N 1
ATOM 1288 C CA . GLY A 1 168 ? 54.112 6.116 -67.332 1.00 74.00 168 GLY A CA 1
ATOM 1289 C C . GLY A 1 168 ? 53.021 5.286 -68.025 1.00 74.00 168 GLY A C 1
ATOM 1290 O O . GLY A 1 168 ? 51.844 5.592 -67.893 1.00 74.00 168 GLY A O 1
ATOM 1291 N N . GLU A 1 169 ? 53.382 4.196 -68.709 1.00 76.44 169 GLU A N 1
ATOM 1292 C CA . GLU A 1 169 ? 52.410 3.347 -69.423 1.00 76.44 169 GLU A CA 1
ATOM 1293 C C . GLU A 1 169 ? 51.532 2.514 -68.465 1.00 76.44 169 GLU A C 1
ATOM 1295 O O . GLU A 1 169 ? 50.321 2.403 -68.658 1.00 76.44 169 GLU A O 1
ATOM 1300 N N . GLU A 1 170 ? 52.119 1.974 -67.388 1.00 75.88 170 GLU A N 1
ATOM 1301 C CA . GLU A 1 170 ? 51.386 1.242 -66.338 1.00 75.88 170 GLU A CA 1
ATOM 1302 C C . GLU A 1 170 ? 50.529 2.201 -65.479 1.00 75.88 170 GLU A C 1
ATOM 1304 O O . GLU A 1 170 ? 49.429 1.839 -65.050 1.00 75.88 170 GLU A O 1
ATOM 1309 N N . LEU A 1 171 ? 51.001 3.438 -65.272 1.00 80.50 171 LEU A N 1
ATOM 1310 C CA . LEU A 1 171 ? 50.290 4.498 -64.548 1.00 80.50 171 LEU A CA 1
ATOM 1311 C C . LEU A 1 171 ? 48.978 4.890 -65.246 1.00 80.50 171 LEU A C 1
ATOM 1313 O O . LEU A 1 171 ? 47.914 4.845 -64.630 1.00 80.50 171 LEU A O 1
ATOM 1317 N N . GLU A 1 172 ? 49.033 5.222 -66.537 1.00 79.69 172 GLU A N 1
ATOM 1318 C CA . GLU A 1 172 ? 47.835 5.625 -67.287 1.00 79.69 172 GLU A CA 1
ATOM 1319 C C . GLU A 1 172 ? 46.840 4.464 -67.428 1.00 79.69 172 GLU A C 1
ATOM 1321 O O . GLU A 1 172 ? 45.632 4.645 -67.277 1.00 79.69 172 GLU A O 1
ATOM 1326 N N . SER A 1 173 ? 47.327 3.236 -67.629 1.00 83.62 173 SER A N 1
ATOM 1327 C CA . SER A 1 173 ? 46.474 2.042 -67.728 1.00 83.62 173 SER A CA 1
ATOM 1328 C C . SER A 1 173 ? 45.694 1.754 -66.435 1.00 83.62 173 SER A C 1
ATOM 1330 O O . SER A 1 173 ? 44.479 1.506 -66.458 1.00 83.62 173 SER A O 1
ATOM 1332 N N . THR A 1 174 ? 46.366 1.837 -65.281 1.00 80.56 174 THR A N 1
ATOM 1333 C CA . THR A 1 174 ? 45.722 1.647 -63.971 1.00 80.56 174 THR A CA 1
ATOM 1334 C C . THR A 1 174 ? 44.745 2.780 -63.664 1.00 80.56 174 THR A C 1
ATOM 1336 O O . THR A 1 174 ? 43.616 2.515 -63.246 1.00 80.56 174 THR A O 1
ATOM 1339 N N . TRP A 1 175 ? 45.101 4.028 -63.972 1.00 85.44 175 TRP A N 1
ATOM 1340 C CA . TRP A 1 175 ? 44.195 5.167 -63.833 1.00 85.44 175 TRP A CA 1
ATOM 1341 C C . TRP A 1 175 ? 42.933 5.037 -64.693 1.00 85.44 175 TRP A C 1
ATOM 1343 O O . TRP A 1 175 ? 41.821 5.186 -64.182 1.00 85.44 175 TRP A O 1
ATOM 1353 N N . HIS A 1 176 ? 43.071 4.695 -65.976 1.00 85.50 176 HIS A N 1
ATOM 1354 C CA . HIS A 1 176 ? 41.932 4.525 -66.881 1.00 85.50 176 HIS A CA 1
ATOM 1355 C C . HIS A 1 176 ? 40.962 3.426 -66.432 1.00 85.50 176 HIS A C 1
ATOM 1357 O O . HIS A 1 176 ? 39.757 3.556 -66.653 1.00 85.50 176 HIS A O 1
ATOM 1363 N N . THR A 1 177 ? 41.464 2.381 -65.771 1.00 86.50 177 THR A N 1
ATOM 1364 C CA . THR A 1 177 ? 40.643 1.268 -65.271 1.00 86.50 177 THR A CA 1
ATOM 1365 C C . THR A 1 177 ? 39.768 1.687 -64.083 1.00 86.50 177 THR A C 1
ATOM 1367 O O . THR A 1 177 ? 38.588 1.341 -64.035 1.00 86.50 177 THR A O 1
ATOM 1370 N N . PHE A 1 178 ? 40.311 2.462 -63.139 1.00 84.12 178 PHE A N 1
ATOM 1371 C CA . PHE A 1 178 ? 39.610 2.814 -61.893 1.00 84.12 178 PHE A CA 1
ATOM 1372 C C . PHE A 1 178 ? 38.893 4.171 -61.926 1.00 84.12 178 PHE A C 1
ATOM 1374 O O . PHE A 1 178 ? 37.963 4.398 -61.149 1.00 84.12 178 PHE A O 1
ATOM 1381 N N . ARG A 1 179 ? 39.254 5.057 -62.858 1.00 84.00 179 ARG A N 1
ATOM 1382 C CA . ARG A 1 179 ? 38.603 6.358 -63.062 1.00 84.00 179 ARG A CA 1
ATOM 1383 C C . ARG A 1 179 ? 37.068 6.300 -63.185 1.00 84.00 179 ARG A C 1
ATOM 1385 O O . ARG A 1 179 ? 36.420 7.057 -62.462 1.00 84.00 179 ARG A O 1
ATOM 1392 N N . PRO A 1 180 ? 36.450 5.451 -64.034 1.00 86.25 180 PRO A N 1
ATOM 1393 C CA . PRO A 1 180 ? 34.990 5.443 -64.177 1.00 86.25 180 PRO A CA 1
ATOM 1394 C C . PRO A 1 180 ? 34.273 4.980 -62.901 1.00 86.25 180 PRO A C 1
ATOM 1396 O O . PRO A 1 180 ? 33.155 5.412 -62.631 1.00 86.25 180 PRO A O 1
ATOM 1399 N N . VAL A 1 181 ? 34.921 4.139 -62.088 1.00 85.31 181 VAL A N 1
ATOM 1400 C CA . VAL A 1 181 ? 34.384 3.677 -60.800 1.00 85.31 181 VAL A CA 1
ATOM 1401 C C . VAL A 1 181 ? 34.378 4.819 -59.784 1.00 85.31 181 VAL A C 1
ATOM 1403 O O . VAL A 1 181 ? 33.368 5.044 -59.122 1.00 85.31 181 VAL A O 1
ATOM 1406 N N . LEU A 1 182 ? 35.466 5.593 -59.711 1.00 84.06 182 LEU A N 1
ATOM 1407 C CA . LEU A 1 182 ? 35.555 6.764 -58.835 1.00 84.06 182 LEU A CA 1
ATOM 1408 C C . LEU A 1 182 ? 34.576 7.875 -59.241 1.00 84.06 182 LEU A C 1
ATOM 1410 O O . LEU A 1 182 ? 33.947 8.473 -58.371 1.00 84.06 182 LEU A O 1
ATOM 1414 N N . GLU A 1 183 ? 34.396 8.124 -60.542 1.00 86.38 183 GLU A N 1
ATOM 1415 C CA . GLU A 1 183 ? 33.402 9.086 -61.046 1.00 86.38 183 GLU A CA 1
ATOM 1416 C C . GLU A 1 183 ? 31.962 8.629 -60.734 1.00 86.38 183 GLU A C 1
ATOM 1418 O O . GLU A 1 183 ? 31.123 9.442 -60.346 1.00 86.38 183 GLU A O 1
ATOM 1423 N N . ALA A 1 184 ? 31.676 7.324 -60.814 1.00 86.62 184 ALA A N 1
ATOM 1424 C CA . ALA A 1 184 ? 30.387 6.771 -60.397 1.00 86.62 184 ALA A CA 1
ATOM 1425 C C . ALA A 1 184 ? 30.160 6.876 -58.874 1.00 86.62 184 ALA A C 1
ATOM 1427 O O . ALA A 1 184 ? 29.030 7.108 -58.437 1.00 86.62 184 ALA A O 1
ATOM 1428 N N . TRP A 1 185 ? 31.211 6.734 -58.059 1.00 84.56 185 TRP A N 1
ATOM 1429 C CA . TRP A 1 185 ? 31.138 6.888 -56.598 1.00 84.56 185 TRP A CA 1
ATOM 1430 C C . TRP A 1 185 ? 30.936 8.343 -56.172 1.00 84.56 185 TRP A C 1
ATOM 1432 O O . TRP A 1 185 ? 30.154 8.601 -55.255 1.00 84.56 185 TRP A O 1
ATOM 1442 N N . ASP A 1 186 ? 31.575 9.284 -56.865 1.00 84.88 186 ASP A N 1
ATOM 1443 C CA . ASP A 1 186 ? 31.363 10.722 -56.677 1.00 84.88 186 ASP A CA 1
ATOM 1444 C C . ASP A 1 186 ? 29.926 11.123 -57.053 1.00 84.88 186 ASP A C 1
ATOM 1446 O O . ASP A 1 186 ? 29.218 11.736 -56.254 1.00 84.88 186 ASP A O 1
ATOM 1450 N N . ALA A 1 187 ? 29.427 10.653 -58.204 1.00 85.44 187 ALA A N 1
ATOM 1451 C CA . ALA A 1 187 ? 28.040 10.873 -58.628 1.00 85.44 187 ALA A CA 1
ATOM 1452 C C . ALA A 1 187 ? 27.007 10.247 -57.671 1.00 85.44 187 ALA A C 1
ATOM 1454 O O . ALA A 1 187 ? 25.901 10.767 -57.519 1.00 85.44 187 ALA A O 1
ATOM 1455 N N . SER A 1 188 ? 27.374 9.148 -57.006 1.00 84.44 188 SER A N 1
ATOM 1456 C CA . SER A 1 188 ? 26.545 8.478 -55.996 1.00 84.44 188 SER A CA 1
ATOM 1457 C C . SER A 1 188 ? 26.654 9.113 -54.601 1.00 84.44 188 SER A C 1
ATOM 1459 O O . SER A 1 188 ? 25.973 8.671 -53.675 1.00 84.44 188 SER A O 1
ATOM 1461 N N . GLY A 1 189 ? 27.491 10.143 -54.425 1.00 83.12 189 GLY A N 1
ATOM 1462 C CA . GLY A 1 189 ? 27.649 10.864 -53.160 1.00 83.12 189 GLY A CA 1
ATOM 1463 C C . GLY A 1 189 ? 28.375 10.071 -52.069 1.00 83.12 189 GLY A C 1
ATOM 1464 O O . GLY A 1 189 ? 28.142 10.308 -50.879 1.00 83.12 189 GLY A O 1
ATOM 1465 N N . VAL A 1 190 ? 29.239 9.119 -52.440 1.00 83.75 190 VAL A N 1
ATOM 1466 C CA . VAL A 1 190 ? 30.038 8.356 -51.471 1.00 83.75 190 VAL A CA 1
ATOM 1467 C C . VAL A 1 190 ? 31.028 9.299 -50.782 1.00 83.75 190 VAL A C 1
ATOM 1469 O O . VAL A 1 190 ? 31.861 9.947 -51.417 1.00 83.75 190 VAL A O 1
ATOM 1472 N N . ARG A 1 191 ? 30.945 9.381 -49.452 1.00 80.56 191 ARG A N 1
ATOM 1473 C CA . ARG A 1 191 ? 31.773 10.290 -48.650 1.00 80.56 191 ARG A CA 1
ATOM 1474 C C . ARG A 1 191 ? 33.263 9.956 -48.832 1.00 80.56 191 ARG A C 1
ATOM 1476 O O . ARG A 1 191 ? 33.677 8.844 -48.526 1.00 80.56 191 ARG A O 1
ATOM 1483 N N . GLY A 1 192 ? 34.051 10.928 -49.298 1.00 78.50 192 GLY A N 1
ATOM 1484 C CA . GLY A 1 192 ? 35.499 10.799 -49.518 1.00 78.50 192 GLY A CA 1
ATOM 1485 C C . GLY A 1 192 ? 35.911 10.338 -50.923 1.00 78.50 192 GLY A C 1
ATOM 1486 O O . GLY A 1 192 ? 37.099 10.368 -51.236 1.00 78.50 192 GLY A O 1
ATOM 1487 N N . ALA A 1 193 ? 34.965 9.972 -51.799 1.00 82.69 193 ALA A N 1
ATOM 1488 C CA . ALA A 1 193 ? 35.278 9.597 -53.182 1.00 82.69 193 ALA A CA 1
ATOM 1489 C C . ALA A 1 193 ? 35.871 10.773 -53.982 1.00 82.69 193 ALA A C 1
ATOM 1491 O O . ALA A 1 193 ? 36.854 10.596 -54.703 1.00 82.69 193 ALA A O 1
ATOM 1492 N N . SER A 1 194 ? 35.344 11.985 -53.779 1.00 81.56 194 SER A N 1
ATOM 1493 C CA . SER A 1 194 ? 35.855 13.229 -54.370 1.00 81.56 194 SER A CA 1
ATOM 1494 C C . SER A 1 194 ? 37.316 13.510 -54.001 1.00 81.56 194 SER A C 1
ATOM 1496 O O . SER A 1 194 ? 38.107 13.948 -54.837 1.00 81.56 194 SER A O 1
ATOM 1498 N N . ASP A 1 195 ? 37.693 13.235 -52.752 1.00 84.94 195 ASP A N 1
ATOM 1499 C CA . ASP A 1 195 ? 39.022 13.539 -52.212 1.00 84.94 195 ASP A CA 1
ATOM 1500 C C . ASP A 1 195 ? 40.076 12.571 -52.759 1.00 84.94 195 ASP A C 1
ATOM 1502 O O . ASP A 1 195 ? 41.185 12.978 -53.118 1.00 84.94 195 ASP A O 1
ATOM 1506 N N . ILE A 1 196 ? 39.704 11.294 -52.893 1.00 84.69 196 ILE A N 1
ATOM 1507 C CA . ILE A 1 196 ? 40.527 10.257 -53.529 1.00 84.69 196 ILE A CA 1
ATOM 1508 C C . ILE A 1 196 ? 40.736 10.595 -55.010 1.00 84.69 196 ILE A C 1
ATOM 1510 O O . ILE A 1 196 ? 41.865 10.551 -55.502 1.00 84.69 196 ILE A O 1
ATOM 1514 N N . LEU A 1 197 ? 39.672 10.997 -55.709 1.00 83.75 197 LEU A N 1
ATOM 1515 C CA . LEU A 1 197 ? 39.718 11.370 -57.123 1.00 83.75 197 LEU A CA 1
ATOM 1516 C C . LEU A 1 197 ? 40.637 12.583 -57.351 1.00 83.75 197 LEU A C 1
ATOM 1518 O O . LEU A 1 197 ? 41.512 12.548 -58.221 1.00 83.75 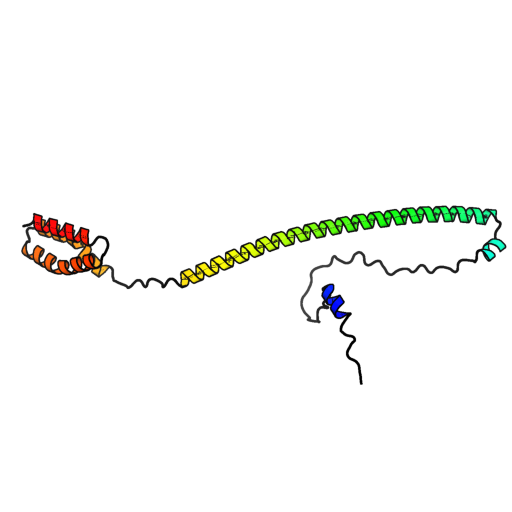197 LEU A O 1
ATOM 1522 N N . ASN A 1 198 ? 40.499 13.626 -56.531 1.00 84.69 198 ASN A N 1
ATOM 1523 C CA . ASN A 1 198 ? 41.354 14.812 -56.601 1.00 84.69 198 ASN A CA 1
ATOM 1524 C C . ASN A 1 198 ? 42.821 14.477 -56.310 1.00 84.69 198 ASN A C 1
ATOM 1526 O O . ASN A 1 198 ? 43.706 14.934 -57.030 1.00 84.69 198 ASN A O 1
ATOM 1530 N N . SER A 1 199 ? 43.077 13.622 -55.318 1.00 84.06 199 SER A N 1
ATOM 1531 C CA . SER A 1 199 ? 44.431 13.167 -54.989 1.00 84.06 199 SER A CA 1
ATOM 1532 C C . SER A 1 199 ? 45.080 12.433 -56.171 1.00 84.06 199 SER A C 1
ATOM 1534 O O . SER A 1 199 ? 46.217 12.730 -56.531 1.00 84.06 199 SER A O 1
ATOM 1536 N N . CYS A 1 200 ? 44.349 11.550 -56.856 1.00 82.31 200 CYS A N 1
ATOM 1537 C CA . CYS A 1 200 ? 44.871 10.844 -58.031 1.00 82.31 200 CYS A CA 1
ATOM 1538 C C . CYS A 1 200 ? 45.142 11.779 -59.220 1.00 82.31 200 CYS A C 1
ATOM 1540 O O . CYS A 1 200 ? 46.166 11.632 -59.885 1.00 82.31 200 CYS A O 1
ATOM 1542 N N . ARG A 1 201 ? 44.282 12.785 -59.449 1.00 83.69 201 ARG A N 1
ATOM 1543 C CA . ARG A 1 201 ? 44.516 13.824 -60.470 1.00 83.69 201 ARG A CA 1
ATOM 1544 C C . ARG A 1 201 ? 45.815 14.585 -60.212 1.00 83.69 201 ARG A C 1
ATOM 1546 O O . ARG A 1 201 ? 46.624 14.709 -61.121 1.00 83.69 201 ARG A O 1
ATOM 1553 N N . THR A 1 202 ? 46.064 15.000 -58.966 1.00 85.06 202 THR A N 1
ATOM 1554 C CA . THR A 1 202 ? 47.304 15.725 -58.631 1.00 85.06 202 THR A CA 1
ATOM 1555 C C . THR A 1 202 ? 48.565 14.898 -58.875 1.00 85.06 202 THR A C 1
ATOM 1557 O O . THR A 1 202 ? 49.573 15.447 -59.311 1.00 85.06 202 THR A O 1
ATOM 1560 N N . VAL A 1 203 ? 48.520 13.583 -58.635 1.00 82.69 203 VAL A N 1
ATOM 1561 C CA . VAL A 1 203 ? 49.663 12.688 -58.874 1.00 82.69 203 VAL A CA 1
ATOM 1562 C C . VAL A 1 203 ? 49.961 12.567 -60.368 1.00 82.69 203 VAL A C 1
ATOM 1564 O O . VAL A 1 203 ? 51.123 12.651 -60.758 1.00 82.69 203 VAL A O 1
ATOM 1567 N N . ILE A 1 204 ? 48.927 12.441 -61.202 1.00 81.31 204 ILE A N 1
ATOM 1568 C CA . ILE A 1 204 ? 49.077 12.350 -62.661 1.00 81.31 204 ILE A CA 1
ATOM 1569 C C . ILE A 1 204 ? 49.586 13.673 -63.232 1.00 81.31 204 ILE A C 1
ATOM 1571 O O . ILE A 1 204 ? 50.584 13.667 -63.950 1.00 81.31 204 ILE A O 1
ATOM 1575 N N . ASP A 1 205 ? 48.990 14.799 -62.828 1.00 78.88 205 ASP A N 1
ATOM 1576 C CA . ASP A 1 205 ? 49.401 16.142 -63.259 1.00 78.88 205 ASP A CA 1
ATOM 1577 C C . ASP A 1 205 ? 50.846 16.479 -62.843 1.00 78.88 205 ASP A C 1
ATOM 1579 O O . ASP A 1 205 ? 51.516 17.265 -63.506 1.00 78.88 205 ASP A O 1
ATOM 1583 N N . THR A 1 206 ? 51.342 15.881 -61.753 1.00 77.31 206 THR A N 1
ATOM 1584 C CA . THR A 1 206 ? 52.736 16.034 -61.290 1.00 77.31 206 THR A CA 1
ATOM 1585 C C . THR A 1 206 ? 53.709 15.105 -62.031 1.00 77.31 206 THR A C 1
ATOM 1587 O O . THR A 1 206 ? 54.917 15.342 -62.023 1.00 77.31 206 THR A O 1
ATOM 1590 N N . SER A 1 207 ? 53.207 14.029 -62.643 1.00 62.34 207 SER A N 1
ATOM 1591 C CA . SER A 1 207 ? 54.008 13.013 -63.343 1.00 62.34 207 SER A CA 1
ATOM 1592 C C . SER A 1 207 ? 54.104 13.209 -64.864 1.00 62.34 207 SER A C 1
ATOM 1594 O O . SER A 1 207 ? 54.957 12.572 -65.489 1.00 62.34 207 SER A O 1
ATOM 1596 N N . ALA A 1 208 ? 53.247 14.067 -65.431 1.00 53.84 208 ALA A N 1
ATOM 1597 C CA . ALA A 1 208 ? 53.259 14.515 -66.828 1.00 53.84 208 ALA A CA 1
ATOM 1598 C C . ALA A 1 208 ? 54.302 15.620 -67.074 1.00 53.84 208 ALA A C 1
ATOM 1600 O O . ALA A 1 208 ? 54.916 15.608 -68.167 1.00 53.84 208 ALA A O 1
#

Organism: NCBI:txid948313

Secondary structure (DSSP, 8-state):
-----SSTTHHHHHHHTT-PPPP-------------S-------------PPPHHHHHHHS-HHHHHHHHHHHHHHHHHHHHHHHHHHHHHHHHHHHHHHHHHHHHHHHHHHHHHHHHHHHHHHHHHHHHHHHHHS---------TTTTHHHHSHHHHHHHHHHTT-HHHHHHHHHHHHHHHHHHHHTT-TTHHHHHHHHHHHHHHH-